Protein AF-A0AAD7UAA9-F1 (afdb_monomer_lite)

Sequence (186 aa):
MVGTAAVSPFLVRLIFHKLPQFAGDEADRVPFALTWLAPPAALVWLTNELVGLCRACSLDTFGTFPAAFAGAETYMFKKLFNASRNTLEQFVVFTATTLAMVSILPLSDLQLVAAYSLTWCMGRLLYVACYAAREDLRGFGLMLSHFWNNMVVLTWVTLNFALPSLQGTPPTSFSTSMAGRWLHRR

Radius of gyration: 22.14 Å; chains: 1; bounding box: 62×45×62 Å

pLDDT: mean 77.9, std 18.3, range [37.41, 96.69]

Organism: NCBI:txid2483200

InterPro domains:
  IPR001129 Membrane-associated, eicosanoid/glutathione metabolism (MAPEG) protein [PF01124] (72-147)
  IPR023352 Membrane associated eicosanoid/glutathione metabolism-like domain superfamily [G3DSA:1.20.120.550] (22-169)
  IPR023352 Membrane associated eicosanoid/glutathione metabolism-like domain superfamily [SSF161084] (63-157)

Structure (mmCIF, N/CA/C/O backbone):
data_AF-A0AAD7UAA9-F1
#
_entry.id   AF-A0AAD7UAA9-F1
#
loop_
_atom_site.group_PDB
_atom_site.id
_atom_site.type_symbol
_atom_site.label_atom_id
_atom_site.label_alt_id
_atom_site.label_comp_id
_atom_site.label_asym_id
_atom_site.label_entity_id
_atom_site.label_seq_id
_atom_site.pdbx_PDB_ins_code
_atom_site.Cartn_x
_atom_site.Cartn_y
_atom_site.Cartn_z
_atom_site.occupancy
_atom_site.B_iso_or_equiv
_atom_site.auth_seq_id
_atom_site.auth_comp_id
_atom_site.auth_asym_id
_atom_site.auth_atom_id
_atom_site.pdbx_PDB_model_num
ATOM 1 N N . MET A 1 1 ? 28.186 10.353 -5.008 1.00 42.28 1 MET A N 1
ATOM 2 C CA . MET A 1 1 ? 26.917 9.688 -4.636 1.00 42.28 1 MET A CA 1
ATOM 3 C C . MET A 1 1 ? 27.167 8.679 -3.516 1.00 42.28 1 MET A C 1
ATOM 5 O O . MET A 1 1 ? 27.124 7.479 -3.735 1.00 42.28 1 MET A O 1
ATOM 9 N N . VAL A 1 2 ? 27.480 9.165 -2.313 1.00 37.41 2 VAL A N 1
ATOM 10 C CA . VAL A 1 2 ? 27.703 8.341 -1.114 1.00 37.41 2 VAL A CA 1
ATOM 11 C C . VAL A 1 2 ? 26.673 8.823 -0.100 1.00 37.41 2 VAL A C 1
ATOM 13 O O . VAL A 1 2 ? 26.858 9.875 0.496 1.00 37.41 2 VAL A O 1
ATOM 16 N N . GLY A 1 3 ? 25.527 8.149 -0.002 1.00 41.62 3 GLY A N 1
ATOM 17 C CA . GLY A 1 3 ? 24.462 8.591 0.909 1.00 41.62 3 GLY A CA 1
ATOM 18 C C . GLY A 1 3 ? 23.252 7.664 1.023 1.00 41.62 3 GLY A C 1
ATOM 19 O O . GLY A 1 3 ? 22.630 7.621 2.075 1.00 41.62 3 GLY A O 1
ATOM 20 N N . THR A 1 4 ? 22.943 6.862 0.003 1.00 48.56 4 THR A N 1
ATOM 21 C CA . THR A 1 4 ? 21.737 6.007 -0.003 1.00 48.56 4 THR A CA 1
ATOM 22 C C . THR A 1 4 ? 21.981 4.563 0.453 1.00 48.56 4 THR A C 1
ATOM 24 O O . THR A 1 4 ? 21.055 3.901 0.910 1.00 48.56 4 THR A O 1
ATOM 27 N N . ALA A 1 5 ? 23.225 4.071 0.428 1.00 44.19 5 ALA A N 1
ATOM 28 C CA . ALA A 1 5 ? 23.530 2.677 0.779 1.00 44.19 5 ALA A CA 1
ATOM 29 C C . ALA A 1 5 ? 23.508 2.376 2.296 1.00 44.19 5 ALA A C 1
ATOM 31 O O . ALA A 1 5 ? 23.296 1.233 2.694 1.00 44.19 5 ALA A O 1
ATOM 32 N N . ALA A 1 6 ? 23.689 3.384 3.158 1.00 45.59 6 ALA A N 1
ATOM 33 C CA . ALA A 1 6 ? 23.790 3.183 4.610 1.00 45.59 6 ALA A CA 1
ATOM 34 C C . ALA A 1 6 ? 22.429 3.088 5.330 1.00 45.59 6 ALA A C 1
ATOM 36 O O . ALA A 1 6 ? 22.365 2.691 6.491 1.00 45.59 6 ALA A O 1
ATOM 37 N N . VAL A 1 7 ? 21.333 3.426 4.647 1.00 51.00 7 VAL A N 1
ATOM 38 C CA . VAL A 1 7 ? 19.993 3.505 5.251 1.00 51.00 7 VAL A CA 1
ATOM 39 C C . VAL A 1 7 ? 19.274 2.138 5.255 1.00 51.00 7 VAL A C 1
ATOM 41 O O . VAL A 1 7 ? 18.377 1.904 6.063 1.00 51.00 7 VAL A O 1
ATOM 44 N N . SER A 1 8 ? 19.716 1.190 4.420 1.00 55.78 8 SER A N 1
ATOM 45 C CA . SER A 1 8 ? 18.983 -0.048 4.100 1.00 55.78 8 SER A CA 1
ATOM 46 C C . SER A 1 8 ? 18.929 -1.109 5.225 1.00 55.78 8 SER A C 1
ATOM 48 O O . SER A 1 8 ? 17.831 -1.548 5.567 1.00 55.78 8 SER A O 1
ATOM 50 N N . PRO A 1 9 ? 20.028 -1.498 5.906 1.00 54.84 9 PRO A N 1
ATOM 51 C CA . PRO A 1 9 ? 19.958 -2.556 6.925 1.00 54.84 9 PRO A CA 1
ATOM 52 C C . PRO A 1 9 ? 19.473 -2.045 8.286 1.00 54.84 9 PRO A C 1
ATOM 54 O O . PRO A 1 9 ? 18.861 -2.788 9.055 1.00 54.84 9 PRO A O 1
ATOM 57 N N . PHE A 1 10 ? 19.762 -0.777 8.596 1.00 52.22 10 PHE A N 1
ATOM 58 C CA . PHE A 1 10 ? 19.443 -0.179 9.888 1.00 52.22 10 PHE A CA 1
ATOM 59 C C . PHE A 1 10 ? 17.947 0.110 10.011 1.00 52.22 10 PHE A C 1
ATOM 61 O O . PHE A 1 10 ? 17.364 -0.264 11.021 1.00 52.22 10 PHE A O 1
ATOM 68 N N . LEU A 1 11 ? 17.297 0.659 8.974 1.00 53.25 11 LEU A N 1
ATOM 69 C CA . LEU A 1 11 ? 15.837 0.825 8.966 1.00 53.25 11 LEU A CA 1
ATOM 70 C C . LEU A 1 11 ? 15.115 -0.517 9.039 1.00 53.25 11 LEU A C 1
ATOM 72 O O . LEU A 1 11 ? 14.177 -0.648 9.813 1.00 53.25 11 LEU A O 1
ATOM 76 N N . VAL A 1 12 ? 15.576 -1.533 8.305 1.00 55.28 12 VAL A N 1
ATOM 77 C CA . VAL A 1 12 ? 14.981 -2.878 8.355 1.00 55.28 12 VAL A CA 1
ATOM 78 C C . VAL A 1 12 ? 15.107 -3.473 9.763 1.00 55.28 12 VAL A C 1
ATOM 80 O O . VAL A 1 12 ? 14.110 -3.913 10.330 1.00 55.28 12 VAL A O 1
ATOM 83 N N . ARG A 1 13 ? 16.289 -3.416 10.392 1.00 55.31 13 ARG A N 1
ATOM 84 C CA . ARG A 1 13 ? 16.457 -3.855 11.791 1.00 55.31 13 ARG A CA 1
ATOM 85 C C . ARG A 1 13 ? 15.614 -3.043 12.775 1.00 55.31 13 ARG A C 1
ATOM 87 O O . ARG A 1 13 ? 15.069 -3.625 13.705 1.00 55.31 13 ARG A O 1
ATOM 94 N N . LEU A 1 14 ? 15.503 -1.731 12.594 1.00 55.19 14 LEU A N 1
ATOM 95 C CA . LEU A 1 14 ? 14.767 -0.852 13.505 1.00 55.19 14 LEU A CA 1
ATOM 96 C C . LEU A 1 14 ? 13.251 -1.048 13.386 1.00 55.19 14 LEU A C 1
ATOM 98 O O . LEU A 1 14 ? 12.560 -1.015 14.400 1.00 55.19 14 LEU A O 1
ATOM 102 N N . ILE A 1 15 ? 12.766 -1.334 12.174 1.00 57.22 15 ILE A N 1
ATOM 103 C CA . ILE A 1 15 ? 11.380 -1.722 11.913 1.00 57.22 15 ILE A CA 1
ATOM 104 C C . ILE A 1 15 ? 11.109 -3.061 12.598 1.00 57.22 15 ILE A C 1
ATOM 106 O O . ILE A 1 15 ? 10.271 -3.101 13.483 1.00 57.22 15 ILE A O 1
ATOM 110 N N . PHE A 1 16 ? 11.849 -4.135 12.300 1.00 56.25 16 PHE A N 1
ATOM 111 C CA . PHE A 1 16 ? 11.490 -5.478 12.786 1.00 56.25 16 PHE A CA 1
ATOM 112 C C . PHE A 1 16 ? 11.785 -5.750 14.269 1.00 56.25 16 PHE A C 1
ATOM 114 O O . PHE A 1 16 ? 11.094 -6.566 14.874 1.00 56.25 16 PHE A O 1
ATOM 121 N N . HIS A 1 17 ? 12.773 -5.093 14.888 1.00 55.03 17 HIS A N 1
ATOM 122 C CA . HIS A 1 17 ? 13.175 -5.430 16.261 1.00 55.03 17 HIS A CA 1
ATOM 123 C C . HIS A 1 17 ? 12.293 -4.783 17.348 1.00 55.03 17 HIS A C 1
ATOM 125 O O . HIS A 1 17 ? 12.389 -5.173 18.512 1.00 55.03 17 HIS A O 1
ATOM 131 N N . LYS A 1 18 ? 11.436 -3.815 16.984 1.00 57.69 18 LYS A N 1
ATOM 132 C CA . LYS A 1 18 ? 10.570 -3.066 17.914 1.00 57.69 18 LYS A CA 1
ATOM 133 C C . LYS A 1 18 ? 9.097 -2.974 17.497 1.00 57.69 18 LYS A C 1
ATOM 135 O O . LYS A 1 18 ? 8.387 -2.150 18.068 1.00 57.69 18 LYS A O 1
ATOM 140 N N . LEU A 1 19 ? 8.615 -3.784 16.546 1.00 58.03 19 LEU A N 1
ATOM 141 C CA . LEU A 1 19 ? 7.178 -3.785 16.235 1.00 58.03 19 LEU A CA 1
ATOM 142 C C . LEU A 1 19 ? 6.411 -4.185 17.507 1.00 58.03 19 LEU A C 1
ATOM 144 O O . LEU A 1 19 ? 6.647 -5.289 18.011 1.00 58.03 19 LEU A O 1
ATOM 148 N N . PRO A 1 20 ? 5.520 -3.331 18.047 1.00 56.81 20 PRO A N 1
ATOM 149 C CA . PRO A 1 20 ? 4.608 -3.740 19.098 1.00 56.81 20 PRO A CA 1
ATOM 150 C C . PRO A 1 20 ? 3.815 -4.925 18.556 1.00 56.81 20 PRO A C 1
ATOM 152 O O . PRO A 1 20 ? 3.093 -4.804 17.565 1.00 56.81 20 PRO A O 1
ATOM 155 N N . GLN A 1 21 ? 4.005 -6.095 19.159 1.00 66.00 21 GLN A N 1
ATOM 156 C CA . GLN A 1 21 ? 3.325 -7.307 18.706 1.00 66.00 21 GLN A CA 1
ATOM 157 C C . GLN A 1 21 ? 1.826 -7.271 19.044 1.00 66.00 21 GLN A C 1
ATOM 159 O O . GLN A 1 21 ? 1.043 -8.008 18.445 1.00 66.00 21 GLN A O 1
ATOM 164 N N . PHE A 1 22 ? 1.430 -6.392 19.973 1.00 70.19 22 PHE A N 1
ATOM 165 C CA . PHE A 1 22 ? 0.077 -6.271 20.498 1.00 70.19 22 PHE A CA 1
ATOM 166 C C . PHE A 1 22 ? -0.207 -4.821 20.908 1.00 70.19 22 PHE A C 1
ATOM 168 O O . PHE A 1 22 ? 0.673 -4.151 21.448 1.00 70.19 22 PHE A O 1
ATOM 175 N N . ALA A 1 23 ? -1.429 -4.354 20.654 1.00 76.81 23 ALA A N 1
ATOM 176 C CA . ALA A 1 23 ? -1.977 -3.160 21.290 1.00 76.81 23 ALA A CA 1
ATOM 177 C C . ALA A 1 23 ? -2.551 -3.582 22.651 1.00 76.81 23 ALA A C 1
ATOM 179 O O . ALA A 1 23 ? -3.384 -4.490 22.699 1.00 76.81 23 ALA A O 1
ATOM 180 N N . GLY A 1 24 ? -2.061 -2.992 23.743 1.00 80.06 24 GLY A N 1
ATOM 181 C CA . GLY A 1 24 ? -2.507 -3.322 25.099 1.00 80.06 24 GLY A CA 1
ATOM 182 C C . GLY A 1 24 ? -3.763 -2.557 25.508 1.00 80.06 24 GLY A C 1
ATOM 183 O O . GLY A 1 24 ? -4.534 -3.049 26.327 1.00 80.06 24 GLY A O 1
ATOM 184 N N . ASP A 1 25 ? -3.973 -1.382 24.914 1.00 88.69 25 ASP A N 1
ATOM 185 C CA . ASP A 1 25 ? -5.106 -0.497 25.178 1.00 88.69 25 ASP A CA 1
ATOM 186 C C . ASP A 1 25 ? -5.587 0.217 23.896 1.00 88.69 25 ASP A C 1
ATOM 188 O O . ASP A 1 25 ? -4.923 0.222 22.856 1.00 88.69 25 ASP A O 1
ATOM 192 N N . GLU A 1 26 ? -6.744 0.869 23.970 1.00 88.69 26 GLU A N 1
ATOM 193 C CA . GLU A 1 26 ? -7.332 1.705 22.918 1.00 88.69 26 GLU A CA 1
ATOM 194 C C . GLU A 1 26 ? -6.381 2.822 22.453 1.00 88.69 26 GLU A C 1
ATOM 196 O O . GLU A 1 26 ? -6.321 3.143 21.263 1.00 88.69 26 GLU A O 1
ATOM 201 N N . ALA A 1 27 ? -5.582 3.377 23.371 1.00 89.50 27 ALA A N 1
ATOM 202 C CA . ALA A 1 27 ? -4.579 4.398 23.064 1.00 89.50 27 ALA A CA 1
ATOM 203 C C . ALA A 1 27 ? -3.468 3.896 22.117 1.00 89.50 27 ALA A C 1
ATOM 205 O O . ALA A 1 27 ? -2.873 4.694 21.387 1.00 89.50 27 ALA A O 1
ATOM 206 N N . ASP A 1 28 ? -3.223 2.583 22.068 1.00 89.31 28 ASP A N 1
ATOM 207 C CA . ASP A 1 28 ? -2.159 1.983 21.258 1.00 89.31 28 ASP A CA 1
ATOM 208 C C . ASP A 1 28 ? -2.560 1.781 19.789 1.00 89.31 28 ASP A C 1
ATOM 210 O O . ASP A 1 28 ? -1.700 1.497 18.951 1.00 89.31 28 ASP A O 1
ATOM 214 N N . ARG A 1 29 ? -3.838 1.968 19.429 1.00 91.12 29 ARG A N 1
ATOM 215 C CA . ARG A 1 29 ? -4.342 1.731 18.062 1.00 91.12 29 ARG A CA 1
ATOM 216 C C . ARG A 1 29 ? -3.626 2.569 17.007 1.00 91.12 29 ARG A C 1
ATOM 218 O O . ARG A 1 29 ? -3.268 2.055 15.949 1.00 91.12 29 ARG A O 1
ATOM 225 N N . VAL A 1 30 ? -3.403 3.856 17.281 1.00 90.38 30 VAL A N 1
ATOM 226 C CA . VAL A 1 30 ? -2.736 4.765 16.333 1.00 90.38 30 VAL A CA 1
ATOM 227 C C . VAL A 1 30 ? -1.244 4.430 16.191 1.00 90.38 30 VAL A C 1
ATOM 229 O O . VAL A 1 30 ? -0.807 4.228 15.055 1.00 90.38 30 VAL A O 1
ATOM 232 N N . PRO A 1 31 ? -0.455 4.298 17.279 1.00 90.81 31 PRO A N 1
ATOM 233 C CA . PRO A 1 31 ? 0.922 3.804 17.192 1.00 90.81 31 PRO A CA 1
ATOM 234 C C . PRO A 1 31 ? 1.044 2.462 16.462 1.00 90.81 31 PRO A C 1
ATOM 236 O O . PRO A 1 31 ? 1.943 2.284 15.636 1.00 90.81 31 PRO A O 1
ATOM 239 N N . PHE A 1 32 ? 0.119 1.536 16.717 1.00 90.38 32 PHE A N 1
ATOM 240 C CA . PHE A 1 32 ? 0.069 0.240 16.051 1.00 90.38 32 PHE A CA 1
ATOM 241 C C . PHE A 1 32 ? -0.178 0.386 14.542 1.00 90.38 32 PHE A C 1
ATOM 243 O O . PHE A 1 32 ? 0.560 -0.187 13.738 1.00 90.38 32 PHE A O 1
ATOM 250 N N . ALA A 1 33 ? -1.145 1.215 14.137 1.00 93.31 33 ALA A N 1
ATOM 251 C CA . ALA A 1 33 ? -1.412 1.505 12.728 1.00 93.31 33 ALA A CA 1
ATOM 252 C C . ALA A 1 33 ? -0.190 2.105 12.023 1.00 93.31 33 ALA A C 1
ATOM 254 O O . ALA A 1 33 ? 0.209 1.626 10.965 1.00 93.31 33 ALA A O 1
ATOM 255 N N . LEU A 1 34 ? 0.439 3.121 12.622 1.00 92.06 34 LEU A N 1
ATOM 256 C CA . LEU A 1 34 ? 1.630 3.774 12.068 1.00 92.06 34 LEU A CA 1
ATOM 257 C C . LEU A 1 34 ? 2.791 2.793 11.910 1.00 92.06 34 LEU A C 1
ATOM 259 O O . LEU A 1 34 ? 3.495 2.815 10.902 1.00 92.06 34 LEU A O 1
ATOM 263 N N . THR A 1 35 ? 2.947 1.893 12.878 1.00 91.62 35 THR A N 1
ATOM 264 C CA . THR A 1 35 ? 3.966 0.849 12.839 1.00 91.62 35 THR A CA 1
ATOM 265 C C . THR A 1 35 ? 3.765 -0.081 11.640 1.00 91.62 35 THR A C 1
ATOM 267 O O . THR A 1 35 ? 4.711 -0.362 10.904 1.00 91.62 35 THR A O 1
ATOM 270 N N . TRP A 1 36 ? 2.526 -0.498 11.378 1.00 93.06 36 TRP A N 1
ATOM 271 C CA . TRP A 1 36 ? 2.203 -1.377 10.252 1.00 93.06 36 TRP A CA 1
ATOM 272 C C . TRP A 1 36 ? 1.997 -0.651 8.917 1.00 93.06 36 TRP A C 1
ATOM 274 O O . TRP A 1 36 ? 1.938 -1.307 7.878 1.00 93.06 36 TRP A O 1
ATOM 284 N N . LEU A 1 37 ? 1.983 0.683 8.902 1.00 95.31 37 LEU A N 1
ATOM 285 C CA . LEU A 1 37 ? 2.103 1.493 7.684 1.00 95.31 37 LEU A CA 1
ATOM 286 C C . LEU A 1 37 ? 3.556 1.647 7.215 1.00 95.31 37 LEU A C 1
ATOM 288 O O . LEU A 1 37 ? 3.784 1.961 6.044 1.00 95.31 37 LEU A O 1
ATOM 292 N N . ALA A 1 38 ? 4.539 1.389 8.084 1.00 93.12 38 ALA A N 1
ATOM 293 C CA . ALA A 1 38 ? 5.950 1.537 7.743 1.00 93.12 38 ALA A CA 1
ATOM 294 C C . ALA A 1 38 ? 6.414 0.603 6.603 1.00 93.12 38 ALA A C 1
ATOM 296 O O . ALA A 1 38 ? 7.072 1.108 5.690 1.00 93.12 38 ALA A O 1
ATOM 297 N N . PRO A 1 39 ? 6.072 -0.706 6.561 1.00 93.62 39 PRO A N 1
ATOM 298 C CA . PRO A 1 39 ? 6.491 -1.560 5.447 1.00 93.62 39 PRO A CA 1
ATOM 299 C C . PRO A 1 39 ? 5.904 -1.128 4.085 1.00 93.62 39 PRO A C 1
ATOM 301 O O . PRO A 1 39 ? 6.681 -0.993 3.136 1.00 93.62 39 PRO A O 1
ATOM 304 N N . PRO A 1 40 ? 4.596 -0.819 3.958 1.00 95.81 40 PRO A N 1
ATOM 305 C CA . PRO A 1 40 ? 4.032 -0.250 2.733 1.00 95.81 40 PRO A CA 1
ATOM 306 C C . PRO A 1 40 ? 4.692 1.066 2.308 1.00 95.81 40 PRO A C 1
ATOM 308 O O . PRO A 1 40 ? 4.996 1.244 1.129 1.00 95.81 40 PRO A O 1
ATOM 311 N N . ALA A 1 41 ? 4.975 1.966 3.256 1.00 96.19 41 ALA A N 1
ATOM 312 C CA . ALA A 1 41 ? 5.668 3.223 2.974 1.00 96.19 41 ALA A CA 1
ATOM 313 C C . ALA A 1 41 ? 7.100 2.987 2.464 1.00 96.19 41 ALA A C 1
ATOM 315 O O . ALA A 1 41 ? 7.520 3.602 1.482 1.00 96.19 41 ALA A O 1
ATOM 316 N N . ALA A 1 42 ? 7.834 2.056 3.080 1.00 93.69 42 ALA A N 1
ATOM 317 C CA . ALA A 1 42 ? 9.163 1.655 2.631 1.00 93.69 42 ALA A CA 1
ATOM 318 C C . ALA A 1 42 ? 9.126 1.053 1.218 1.00 93.69 42 ALA A C 1
ATOM 320 O O . ALA A 1 42 ? 10.012 1.326 0.411 1.00 93.69 42 ALA A O 1
ATOM 321 N N . LEU A 1 43 ? 8.081 0.289 0.887 1.00 95.19 43 LEU A N 1
ATOM 322 C CA . LEU A 1 43 ? 7.891 -0.248 -0.457 1.00 95.19 43 LEU A CA 1
ATOM 323 C C . LEU A 1 43 ? 7.607 0.854 -1.487 1.00 95.19 43 LEU A C 1
ATOM 325 O O . LEU A 1 43 ? 8.199 0.842 -2.563 1.00 95.19 43 LEU A O 1
ATOM 329 N N . VAL A 1 44 ? 6.749 1.828 -1.168 1.00 95.88 44 VAL A N 1
ATOM 330 C CA . VAL A 1 44 ? 6.513 2.999 -2.035 1.00 95.88 44 VAL A CA 1
ATOM 331 C C . VAL A 1 44 ? 7.823 3.740 -2.285 1.00 95.88 44 VAL A C 1
ATOM 333 O O . VAL A 1 44 ? 8.155 4.034 -3.435 1.00 95.88 44 VAL A O 1
ATOM 336 N N . TRP A 1 45 ? 8.601 3.986 -1.229 1.00 94.88 45 TRP A N 1
ATOM 337 C CA . TRP A 1 45 ? 9.914 4.610 -1.355 1.00 94.88 45 TRP A CA 1
ATOM 338 C C . TRP A 1 45 ? 10.843 3.796 -2.263 1.00 94.88 45 TRP A C 1
ATOM 340 O O . TRP A 1 45 ? 11.375 4.351 -3.222 1.00 94.88 45 TRP A O 1
ATOM 350 N N . LEU A 1 46 ? 10.945 2.479 -2.057 1.00 92.06 46 LEU A N 1
ATOM 351 C CA . LEU A 1 46 ? 11.727 1.586 -2.916 1.00 92.06 46 LEU A CA 1
ATOM 352 C C . LEU A 1 46 ? 11.310 1.691 -4.390 1.00 92.06 46 LEU A C 1
ATOM 354 O O . LEU A 1 46 ? 12.168 1.779 -5.264 1.00 92.06 46 LEU A O 1
ATOM 358 N N . THR A 1 47 ? 10.008 1.723 -4.694 1.00 93.06 47 THR A N 1
ATOM 359 C CA . THR A 1 47 ? 9.552 1.866 -6.088 1.00 93.06 47 THR A CA 1
ATOM 360 C C . THR A 1 47 ? 9.950 3.204 -6.711 1.00 93.06 47 THR A C 1
ATOM 362 O O . THR A 1 47 ? 10.262 3.244 -7.899 1.00 93.06 47 THR A O 1
ATOM 365 N N . ASN A 1 48 ? 10.009 4.283 -5.925 1.00 92.81 48 ASN A N 1
ATOM 366 C CA . ASN A 1 48 ? 10.502 5.580 -6.391 1.00 92.81 48 ASN A CA 1
ATOM 367 C C . ASN A 1 48 ? 12.022 5.574 -6.612 1.00 92.81 48 ASN A C 1
ATOM 369 O O . ASN A 1 48 ? 12.485 6.131 -7.606 1.00 92.81 48 ASN A O 1
ATOM 373 N N . GLU A 1 49 ? 12.790 4.902 -5.751 1.00 90.62 49 GLU A N 1
ATOM 374 C CA . GLU A 1 49 ? 14.236 4.718 -5.945 1.00 90.62 49 GLU A CA 1
ATOM 375 C C . GLU A 1 49 ? 14.537 3.923 -7.222 1.00 90.62 49 GLU A C 1
ATOM 377 O O . GLU A 1 49 ? 15.434 4.291 -7.976 1.00 90.62 49 GLU A O 1
ATOM 382 N N . LEU A 1 50 ? 13.748 2.887 -7.535 1.00 88.44 50 LEU A N 1
ATOM 383 C CA . LEU A 1 50 ? 13.884 2.141 -8.794 1.00 88.44 50 LEU A CA 1
ATOM 384 C C . LEU A 1 50 ? 13.658 3.034 -10.022 1.00 8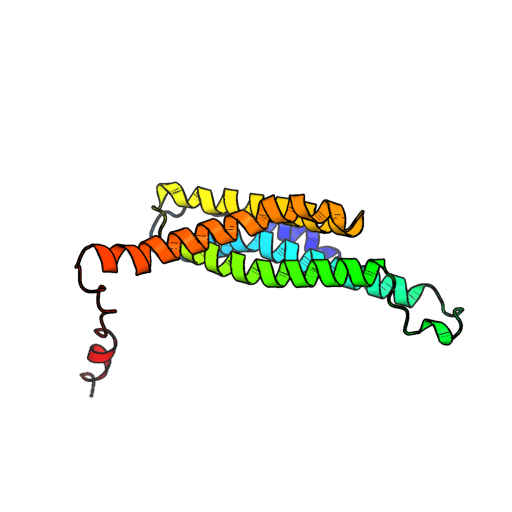8.44 50 LEU A C 1
ATOM 386 O O . LEU A 1 50 ? 14.394 2.933 -11.002 1.00 88.44 50 LEU A O 1
ATOM 390 N N . VAL A 1 51 ? 12.681 3.942 -9.967 1.00 88.25 51 VAL A N 1
ATOM 391 C CA . VAL A 1 51 ? 12.459 4.941 -11.025 1.00 88.25 51 VAL A CA 1
ATOM 392 C C . VAL A 1 51 ? 13.641 5.905 -11.126 1.00 88.25 51 VAL A C 1
ATOM 394 O O . VAL A 1 51 ? 14.094 6.195 -12.234 1.00 88.25 51 VAL A O 1
ATOM 397 N N . GLY A 1 52 ? 14.161 6.377 -9.990 1.00 84.19 52 GLY A N 1
ATOM 398 C CA . GLY A 1 52 ? 15.346 7.234 -9.927 1.00 84.19 52 GLY A CA 1
ATOM 399 C C . GLY A 1 52 ? 16.577 6.568 -10.540 1.00 84.19 52 GLY A C 1
ATOM 400 O O . GLY A 1 52 ? 17.260 7.180 -11.361 1.00 84.19 52 GLY A O 1
ATOM 401 N N . LEU A 1 53 ? 16.807 5.292 -10.223 1.00 84.56 53 LEU A N 1
ATOM 402 C CA . LEU A 1 53 ? 17.887 4.489 -10.788 1.00 84.56 53 LEU A CA 1
ATOM 403 C C . LEU A 1 53 ? 17.716 4.303 -12.298 1.00 84.56 53 LEU A C 1
ATOM 405 O O . LEU A 1 53 ? 18.652 4.554 -13.050 1.00 84.56 53 LEU A O 1
ATOM 409 N N . CYS A 1 54 ? 16.519 3.940 -12.768 1.00 83.12 54 CYS A N 1
ATOM 410 C CA . CYS A 1 54 ? 16.258 3.815 -14.203 1.00 83.12 54 CYS A CA 1
ATOM 411 C C . CYS A 1 54 ? 16.450 5.137 -14.946 1.00 83.12 54 CYS A C 1
ATOM 413 O O . CYS A 1 54 ? 16.980 5.136 -16.057 1.00 83.12 54 CYS A O 1
ATOM 415 N N . ARG A 1 55 ? 16.075 6.262 -14.328 1.00 79.56 55 ARG A N 1
ATOM 416 C CA . ARG A 1 55 ? 16.336 7.594 -14.873 1.00 79.56 55 ARG A CA 1
ATOM 417 C C . ARG A 1 55 ? 17.836 7.872 -14.960 1.00 79.56 55 ARG A C 1
ATOM 419 O O . ARG A 1 55 ? 18.296 8.283 -16.019 1.00 79.56 55 ARG A O 1
ATOM 426 N N . ALA A 1 56 ? 18.599 7.616 -13.900 1.00 76.19 56 ALA A N 1
ATOM 427 C CA . ALA A 1 56 ? 20.050 7.808 -13.895 1.00 76.19 56 ALA A CA 1
ATOM 428 C C . ALA A 1 56 ? 20.743 6.942 -14.959 1.00 76.19 56 ALA A C 1
ATOM 430 O O . ALA A 1 56 ? 21.487 7.463 -15.784 1.00 76.19 56 ALA A O 1
ATOM 431 N N . CYS A 1 57 ? 20.404 5.652 -15.041 1.00 72.19 57 CYS A N 1
ATOM 432 C CA . CYS A 1 57 ? 20.931 4.762 -16.075 1.00 72.19 57 CYS A CA 1
ATOM 433 C C . CYS A 1 57 ? 20.545 5.221 -17.490 1.00 72.19 57 CYS A C 1
ATOM 435 O O . CYS A 1 57 ? 21.344 5.096 -18.413 1.00 72.19 57 CYS A O 1
ATOM 437 N N . SER A 1 58 ? 19.350 5.792 -17.675 1.00 65.56 58 SER A N 1
ATOM 438 C CA . SER A 1 58 ? 18.948 6.346 -18.974 1.00 65.56 58 SER A CA 1
ATOM 439 C C . SER A 1 58 ? 19.684 7.636 -19.355 1.00 65.56 58 SER A C 1
ATOM 441 O O . SER A 1 58 ? 19.803 7.923 -20.541 1.00 65.56 58 SER A O 1
ATOM 443 N N . LEU A 1 59 ? 20.198 8.389 -18.375 1.00 58.34 59 LEU A N 1
ATOM 444 C CA . LEU A 1 59 ? 20.960 9.624 -18.587 1.00 58.34 59 LEU A CA 1
ATOM 445 C C . LEU A 1 59 ? 22.456 9.352 -18.815 1.00 58.34 59 LEU A C 1
ATOM 447 O O . LEU A 1 59 ? 23.070 10.021 -19.641 1.00 58.34 59 LEU A O 1
ATOM 451 N N . ASP A 1 60 ? 23.025 8.348 -18.143 1.00 46.38 60 ASP A N 1
ATOM 452 C CA . ASP A 1 60 ? 24.471 8.075 -18.168 1.00 46.38 60 ASP A CA 1
ATOM 453 C C . ASP A 1 60 ? 24.936 7.182 -19.327 1.00 46.38 60 ASP A C 1
ATOM 455 O O . ASP A 1 60 ? 26.138 7.002 -19.515 1.00 46.38 60 ASP A O 1
ATOM 459 N N . THR A 1 61 ? 24.032 6.626 -20.144 1.00 47.28 61 THR A N 1
ATOM 460 C CA . THR A 1 61 ? 24.485 5.693 -21.188 1.00 47.28 61 THR A CA 1
ATOM 461 C C . THR A 1 61 ? 25.162 6.396 -22.381 1.00 47.28 61 THR A C 1
ATOM 463 O O . THR A 1 61 ? 25.969 5.751 -23.038 1.00 47.28 61 THR A O 1
ATOM 466 N N . PHE A 1 62 ? 24.938 7.683 -22.699 1.00 45.69 62 PHE A N 1
ATOM 467 C CA . PHE A 1 62 ? 25.536 8.240 -23.926 1.00 45.69 62 PHE A CA 1
ATOM 468 C C . PHE A 1 62 ? 25.835 9.749 -23.903 1.00 45.69 62 PHE A C 1
ATOM 470 O O . PHE A 1 62 ? 25.060 10.565 -24.396 1.00 45.69 62 PHE A O 1
ATOM 477 N N . GLY A 1 63 ? 27.088 10.087 -23.595 1.00 45.50 63 GLY A N 1
ATOM 478 C CA . GLY A 1 63 ? 27.782 11.221 -24.230 1.00 45.50 63 GLY A CA 1
ATOM 479 C C . GLY A 1 63 ? 28.016 11.034 -25.747 1.00 45.50 63 GLY A C 1
ATOM 480 O O . GLY A 1 63 ? 28.885 11.681 -26.320 1.00 45.50 63 GLY A O 1
ATOM 481 N N . THR A 1 64 ? 27.279 10.124 -26.394 1.00 46.47 64 THR A N 1
ATOM 482 C CA . THR A 1 64 ? 27.469 9.643 -27.772 1.00 46.47 64 THR A CA 1
ATOM 483 C C . THR A 1 64 ? 26.152 9.390 -28.527 1.00 46.47 64 THR A C 1
ATOM 485 O O . THR A 1 64 ? 26.192 8.911 -29.659 1.00 46.47 64 THR A O 1
ATOM 488 N N . PHE A 1 65 ? 24.978 9.711 -27.965 1.00 47.28 65 PHE A N 1
ATOM 489 C CA . PHE A 1 65 ? 23.701 9.553 -28.665 1.00 47.28 65 PHE A CA 1
ATOM 490 C C . PHE A 1 65 ? 23.359 10.867 -29.366 1.00 47.28 65 PHE A C 1
ATOM 492 O O . PHE A 1 65 ? 23.425 11.926 -28.737 1.00 47.28 65 PHE A O 1
ATOM 499 N N . PRO A 1 66 ? 22.973 10.832 -30.655 1.00 43.97 66 PRO A N 1
ATOM 500 C CA . PRO A 1 66 ? 22.529 12.023 -31.360 1.00 43.97 66 PRO A CA 1
ATOM 501 C C . PRO A 1 66 ? 21.365 12.665 -30.601 1.00 43.97 66 PRO A C 1
ATOM 503 O O . PRO A 1 66 ? 20.445 11.968 -30.166 1.00 43.97 66 PRO A O 1
ATOM 506 N N . ALA A 1 67 ? 21.368 13.995 -30.510 1.00 49.44 67 ALA A N 1
ATOM 507 C CA . ALA A 1 67 ? 20.345 14.811 -29.846 1.00 49.44 67 ALA A CA 1
ATOM 508 C C . ALA A 1 67 ? 18.888 14.523 -30.291 1.00 49.44 67 ALA A C 1
ATOM 510 O O . ALA A 1 67 ? 17.947 14.969 -29.643 1.00 49.44 67 ALA A O 1
ATOM 511 N N . ALA A 1 68 ? 18.686 13.732 -31.350 1.00 45.50 68 ALA A N 1
ATOM 512 C CA . ALA A 1 68 ? 17.392 13.225 -31.799 1.00 45.50 68 ALA A CA 1
ATOM 513 C C . ALA A 1 68 ? 16.697 12.254 -30.813 1.00 45.50 68 ALA A C 1
ATOM 515 O O . ALA A 1 68 ? 15.487 12.073 -30.915 1.00 45.50 68 ALA A O 1
ATOM 516 N N . PHE A 1 69 ? 17.413 11.659 -29.847 1.00 49.50 69 PHE A N 1
ATOM 517 C CA . PHE A 1 69 ? 16.833 10.746 -28.840 1.00 49.50 69 PHE A CA 1
ATOM 518 C C . PHE A 1 69 ? 16.723 11.342 -27.430 1.00 49.50 69 PHE A C 1
ATOM 520 O O . PHE A 1 69 ? 16.277 10.659 -26.512 1.00 49.50 69 PHE A O 1
ATOM 527 N N . ALA A 1 70 ? 17.037 12.630 -27.256 1.00 46.69 70 ALA A N 1
ATOM 528 C CA . ALA A 1 70 ? 16.967 13.336 -25.972 1.00 46.69 70 ALA A CA 1
ATOM 529 C C . ALA A 1 70 ? 15.545 13.429 -25.360 1.00 46.69 70 ALA A C 1
ATOM 531 O O . ALA A 1 70 ? 15.388 13.926 -24.249 1.00 46.69 70 ALA A O 1
ATOM 532 N N . GLY A 1 71 ? 14.514 12.938 -26.061 1.00 47.34 71 GLY A N 1
ATOM 533 C CA . GLY A 1 71 ? 13.133 12.827 -25.574 1.00 47.34 71 GLY A CA 1
ATOM 534 C C . GLY A 1 71 ? 12.557 11.404 -25.568 1.00 47.34 71 GLY A C 1
ATOM 535 O O . GLY A 1 71 ? 11.386 11.232 -25.236 1.00 47.34 71 GLY A O 1
ATOM 536 N N . ALA A 1 72 ? 13.331 10.379 -25.941 1.00 49.56 72 ALA A N 1
ATOM 537 C CA . ALA A 1 72 ? 12.853 9.000 -25.943 1.00 49.56 72 ALA A CA 1
ATOM 538 C C . ALA A 1 72 ? 13.019 8.398 -24.543 1.00 49.56 72 ALA A C 1
ATOM 540 O O . ALA A 1 72 ? 14.006 7.722 -24.254 1.00 49.56 72 ALA A O 1
ATOM 541 N N . GLU A 1 73 ? 12.056 8.664 -23.655 1.00 60.50 73 GLU A N 1
ATOM 542 C CA . GLU A 1 73 ? 11.923 7.924 -22.399 1.00 60.50 73 GLU A CA 1
ATOM 543 C C . GLU A 1 73 ? 12.071 6.426 -22.681 1.00 60.50 73 GLU A C 1
ATOM 545 O O . GLU A 1 73 ? 11.329 5.857 -23.489 1.00 60.50 73 GLU A O 1
ATOM 550 N N . THR A 1 74 ? 13.041 5.773 -22.035 1.00 72.25 74 THR A N 1
ATOM 551 C CA . THR A 1 74 ? 13.198 4.329 -22.206 1.00 72.25 74 THR A CA 1
ATOM 552 C C . THR A 1 74 ? 11.889 3.648 -21.805 1.00 72.25 74 THR A C 1
ATOM 554 O O . THR A 1 74 ? 11.277 3.980 -20.788 1.00 72.25 74 THR A O 1
ATOM 557 N N . TYR A 1 75 ? 11.434 2.683 -22.604 1.00 81.62 75 TYR A N 1
ATOM 558 C CA . TYR A 1 75 ? 10.173 1.975 -22.356 1.00 81.62 75 TYR A CA 1
ATOM 559 C C . TYR A 1 75 ? 10.081 1.417 -20.917 1.00 81.62 75 TYR A C 1
ATOM 561 O O . TYR A 1 75 ? 9.020 1.452 -20.293 1.00 81.62 75 TYR A O 1
ATOM 569 N N . MET A 1 76 ? 11.218 0.998 -20.348 1.00 83.75 76 MET A N 1
ATOM 570 C CA . MET A 1 76 ? 11.330 0.559 -18.952 1.00 83.75 76 MET A CA 1
ATOM 571 C C .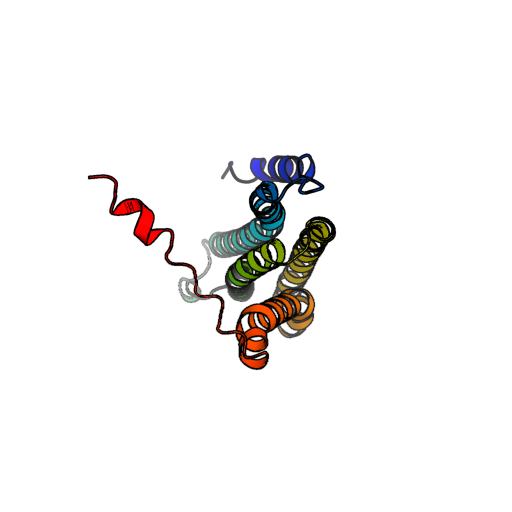 MET A 1 76 ? 11.150 1.681 -17.925 1.00 83.75 76 MET A C 1
ATOM 573 O O . MET A 1 76 ? 10.478 1.459 -16.917 1.00 83.75 76 MET A O 1
ATOM 577 N N . PHE A 1 77 ? 11.688 2.881 -18.173 1.00 86.31 77 PHE A N 1
ATOM 578 C CA . PHE A 1 77 ? 11.438 4.041 -17.315 1.00 86.31 77 PHE A CA 1
ATOM 579 C C . PHE A 1 77 ? 9.940 4.335 -17.240 1.00 86.31 77 PHE A C 1
ATOM 581 O O . PHE A 1 77 ? 9.386 4.405 -16.145 1.00 86.31 77 PHE A O 1
ATOM 588 N N . LYS A 1 78 ? 9.258 4.402 -18.390 1.00 88.19 78 LYS A N 1
ATOM 589 C CA . LYS A 1 78 ? 7.815 4.668 -18.444 1.00 88.19 78 LYS A CA 1
ATOM 590 C C . LYS A 1 78 ? 7.003 3.609 -17.691 1.00 88.19 78 LYS A C 1
ATOM 592 O O . LYS A 1 78 ? 6.074 3.949 -16.957 1.00 88.19 78 LYS A O 1
ATOM 597 N N . LYS A 1 79 ? 7.362 2.327 -17.823 1.00 90.50 79 LYS A N 1
ATOM 598 C CA . LYS A 1 79 ? 6.740 1.231 -17.062 1.00 90.50 79 LYS A CA 1
ATOM 599 C C . LYS A 1 79 ? 6.888 1.415 -15.558 1.00 90.50 79 LYS A C 1
ATOM 601 O O . LYS A 1 79 ? 5.883 1.406 -14.851 1.00 90.50 79 LYS A O 1
ATOM 606 N N . LEU A 1 80 ? 8.114 1.596 -15.073 1.00 91.19 80 LEU A N 1
ATOM 607 C CA . LEU A 1 80 ? 8.384 1.721 -13.641 1.00 91.19 80 LEU A CA 1
ATOM 608 C C . LEU A 1 80 ? 7.812 3.012 -13.058 1.00 91.19 80 LEU A C 1
ATOM 610 O O . LEU A 1 80 ? 7.276 2.978 -11.956 1.00 91.19 80 LEU A O 1
ATOM 614 N N . PHE A 1 81 ? 7.829 4.112 -13.811 1.00 92.12 81 PHE A N 1
ATOM 615 C CA . PHE A 1 81 ? 7.186 5.366 -13.423 1.00 92.12 81 PHE A CA 1
ATOM 616 C C . PHE A 1 81 ? 5.671 5.193 -13.251 1.00 92.12 81 PHE A C 1
ATOM 618 O O . PHE A 1 81 ? 5.094 5.592 -12.241 1.00 92.12 81 PHE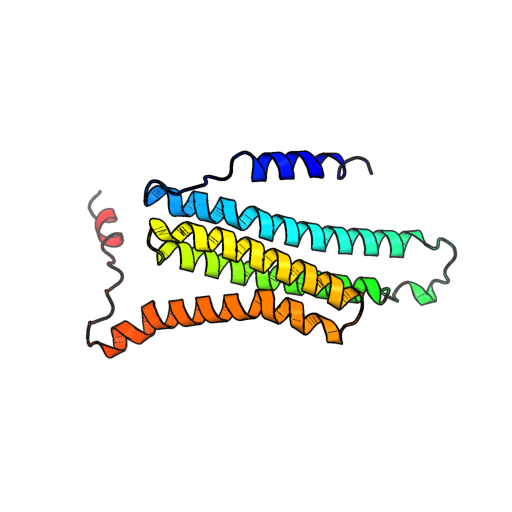 A O 1
ATOM 625 N N . ASN A 1 82 ? 5.014 4.517 -14.197 1.00 94.00 82 ASN A N 1
ATOM 626 C CA . ASN A 1 82 ? 3.596 4.185 -14.066 1.00 94.00 82 ASN A CA 1
ATOM 627 C C . ASN A 1 82 ? 3.339 3.211 -12.902 1.00 94.00 82 ASN A C 1
ATOM 629 O O . ASN A 1 82 ? 2.319 3.316 -12.218 1.00 94.00 82 ASN A O 1
ATOM 633 N N . ALA A 1 83 ? 4.256 2.269 -12.659 1.00 94.88 83 ALA A N 1
ATOM 634 C CA . ALA A 1 83 ? 4.178 1.329 -11.545 1.00 94.88 83 ALA A CA 1
ATOM 635 C C . ALA A 1 83 ? 4.248 2.047 -10.190 1.00 94.88 83 ALA A C 1
ATOM 637 O O . ALA A 1 83 ? 3.433 1.768 -9.306 1.00 94.88 83 ALA A O 1
ATOM 638 N N . SER A 1 84 ? 5.201 2.972 -10.035 1.00 95.81 84 SER A N 1
ATOM 639 C CA . SER A 1 84 ? 5.415 3.722 -8.798 1.00 95.81 84 SER A CA 1
ATOM 640 C C . SER A 1 84 ? 4.263 4.683 -8.537 1.00 95.81 84 SER A C 1
ATOM 642 O O . SER A 1 84 ? 3.726 4.692 -7.431 1.00 95.81 84 SER A O 1
ATOM 644 N N . ARG A 1 85 ? 3.786 5.401 -9.565 1.00 96.44 85 ARG A N 1
ATOM 645 C CA . ARG A 1 85 ? 2.611 6.274 -9.459 1.00 96.44 85 ARG A CA 1
ATOM 646 C C . ARG A 1 85 ? 1.378 5.502 -8.994 1.00 96.44 85 ARG A C 1
ATOM 648 O O . ARG A 1 85 ? 0.738 5.911 -8.030 1.00 96.44 85 ARG A O 1
ATOM 655 N N . ASN A 1 86 ? 1.074 4.366 -9.624 1.00 96.06 86 ASN A N 1
ATOM 656 C CA . ASN A 1 86 ? -0.052 3.535 -9.198 1.00 96.06 86 ASN A CA 1
ATOM 657 C C . ASN A 1 86 ? 0.134 3.022 -7.762 1.00 96.06 86 ASN A C 1
ATOM 659 O O . ASN A 1 86 ? -0.811 3.000 -6.983 1.00 96.06 86 ASN A O 1
ATOM 663 N N . THR A 1 87 ? 1.352 2.627 -7.391 1.00 96.69 87 THR A N 1
ATOM 664 C CA . THR A 1 87 ? 1.657 2.152 -6.035 1.00 96.69 87 THR A CA 1
ATOM 665 C C . THR A 1 87 ? 1.468 3.255 -4.993 1.00 96.69 87 THR A C 1
ATOM 667 O O . THR A 1 87 ? 0.901 2.985 -3.937 1.00 96.69 87 THR A O 1
ATOM 670 N N . LEU A 1 88 ? 1.842 4.499 -5.306 1.00 96.69 88 LEU A N 1
ATOM 671 C CA . LEU A 1 88 ? 1.611 5.668 -4.455 1.00 96.69 88 LEU A CA 1
ATOM 672 C C . LEU A 1 88 ? 0.116 5.969 -4.286 1.00 96.69 88 LEU A C 1
ATOM 674 O O . LEU A 1 88 ? -0.355 6.102 -3.159 1.00 96.69 88 LEU A O 1
ATOM 678 N N . GLU A 1 89 ? -0.643 6.028 -5.384 1.00 95.69 89 GLU A N 1
ATOM 679 C CA . GLU A 1 89 ? -2.100 6.239 -5.350 1.00 95.69 89 GLU A CA 1
ATOM 680 C C . GLU A 1 89 ? -2.784 5.178 -4.472 1.00 95.69 89 GLU A C 1
ATOM 682 O O . GLU A 1 89 ? -3.654 5.470 -3.652 1.00 95.69 89 GLU A O 1
ATOM 687 N N . GLN A 1 90 ? -2.329 3.933 -4.580 1.00 95.25 90 GLN A N 1
ATOM 688 C CA . GLN A 1 90 ? -2.876 2.807 -3.834 1.00 95.25 90 GLN A CA 1
ATOM 689 C C . GLN A 1 90 ? -2.414 2.754 -2.381 1.00 95.25 90 GLN A C 1
ATOM 691 O O . GLN A 1 90 ? -3.133 2.219 -1.539 1.00 95.25 90 GLN A O 1
ATOM 696 N N . PHE A 1 91 ? -1.253 3.324 -2.067 1.00 96.19 91 PHE A N 1
ATOM 697 C CA . PHE A 1 91 ? -0.789 3.492 -0.696 1.00 96.19 91 PHE A CA 1
ATOM 698 C C . PHE A 1 91 ? -1.641 4.510 0.072 1.00 96.19 91 PHE A C 1
ATOM 700 O O . PHE A 1 91 ? -1.938 4.290 1.245 1.00 96.19 91 PHE A O 1
ATOM 707 N N . VAL A 1 92 ? -2.114 5.576 -0.583 1.00 95.75 92 VAL A N 1
ATOM 708 C CA . VAL A 1 92 ? -3.059 6.529 0.031 1.00 95.75 92 VAL A CA 1
ATOM 709 C C . VAL A 1 92 ? -4.359 5.818 0.415 1.00 95.75 92 VAL A C 1
ATOM 711 O O . VAL A 1 92 ? -4.813 5.930 1.554 1.00 95.75 92 VAL A O 1
ATOM 714 N N . VAL A 1 93 ? -4.916 5.014 -0.499 1.00 93.56 93 VAL A N 1
ATOM 715 C CA . VAL A 1 93 ? -6.109 4.195 -0.220 1.00 93.56 93 VAL A CA 1
ATOM 716 C C . VAL A 1 93 ? -5.827 3.181 0.891 1.00 93.56 93 VAL A C 1
ATOM 718 O O . VAL A 1 93 ? -6.614 3.062 1.827 1.00 93.56 93 VAL A O 1
ATOM 721 N N . PHE A 1 94 ? -4.683 2.491 0.833 1.00 95.06 94 PHE A N 1
ATOM 722 C CA . PHE A 1 94 ? -4.268 1.530 1.856 1.00 95.06 94 PHE A CA 1
ATOM 723 C C . PHE A 1 94 ? -4.177 2.177 3.247 1.00 95.06 94 PHE A C 1
ATOM 725 O O . PHE A 1 94 ? -4.648 1.608 4.233 1.00 95.06 94 PHE A O 1
ATOM 732 N N . THR A 1 95 ? -3.632 3.391 3.326 1.00 95.50 95 THR A N 1
ATOM 733 C CA . THR A 1 95 ? -3.515 4.155 4.573 1.00 95.50 95 THR A CA 1
ATOM 734 C C . THR A 1 95 ? -4.889 4.432 5.169 1.00 95.50 95 THR A C 1
ATOM 736 O O . THR A 1 95 ? -5.127 4.105 6.331 1.00 95.50 95 THR A O 1
ATOM 739 N N . ALA A 1 96 ? -5.826 4.938 4.362 1.00 92.50 96 ALA A N 1
ATOM 740 C CA . ALA A 1 96 ? -7.201 5.156 4.801 1.00 92.50 96 ALA A CA 1
ATOM 741 C C . ALA A 1 96 ? -7.874 3.848 5.259 1.00 92.50 96 ALA A C 1
ATOM 743 O O . ALA A 1 96 ? -8.491 3.822 6.322 1.00 92.50 96 ALA A O 1
ATOM 744 N N . THR A 1 97 ? -7.700 2.741 4.521 1.00 92.88 97 THR A N 1
ATOM 745 C CA . THR A 1 97 ? -8.260 1.434 4.919 1.00 92.88 97 THR A CA 1
ATOM 746 C C . THR A 1 97 ? -7.666 0.901 6.210 1.00 92.88 97 THR A C 1
ATOM 748 O O . THR A 1 97 ? -8.388 0.341 7.024 1.00 92.88 97 THR A O 1
ATOM 751 N N . THR A 1 98 ? -6.368 1.098 6.427 1.00 94.56 98 THR A N 1
ATOM 752 C CA . THR A 1 98 ? -5.682 0.639 7.636 1.00 94.56 98 THR A CA 1
ATOM 753 C C . THR A 1 98 ? -6.196 1.395 8.851 1.00 94.56 98 THR A C 1
ATOM 755 O O . THR A 1 98 ? -6.537 0.774 9.853 1.00 94.56 98 THR A O 1
ATOM 758 N N . LEU A 1 99 ? -6.327 2.722 8.738 1.00 92.62 99 LEU A N 1
ATOM 759 C CA . LEU A 1 99 ? -6.913 3.564 9.782 1.00 92.62 99 LEU A CA 1
ATOM 760 C C . LEU A 1 99 ? -8.374 3.184 10.068 1.00 92.62 99 LEU A C 1
ATOM 762 O O . LEU A 1 99 ? -8.777 3.101 11.226 1.00 92.62 99 LEU A O 1
ATOM 766 N N . ALA A 1 100 ? -9.149 2.876 9.028 1.00 90.00 100 ALA A N 1
ATOM 767 C CA . ALA A 1 100 ? -10.503 2.360 9.180 1.00 90.00 100 ALA A CA 1
ATOM 768 C C . ALA A 1 100 ? -10.517 1.012 9.926 1.00 90.00 100 ALA A C 1
ATOM 770 O O . ALA A 1 100 ? -11.230 0.881 10.919 1.00 90.00 100 ALA A O 1
ATOM 771 N N . MET A 1 101 ? -9.689 0.040 9.525 1.00 91.12 101 MET A N 1
ATOM 772 C CA . MET A 1 101 ? -9.592 -1.274 10.177 1.00 91.12 101 MET A CA 1
ATOM 773 C C . MET A 1 101 ? -9.238 -1.163 11.659 1.00 91.12 101 MET A C 1
ATOM 775 O O . MET A 1 101 ? -9.922 -1.757 12.489 1.00 91.12 101 MET A O 1
ATOM 779 N N . VAL A 1 102 ? -8.225 -0.368 12.014 1.00 92.94 102 VAL A N 1
ATOM 780 C CA . VAL A 1 102 ? -7.837 -0.202 13.424 1.00 92.94 102 VAL A CA 1
ATOM 781 C C . VAL A 1 102 ? -8.881 0.542 14.247 1.00 92.94 102 VAL A C 1
ATOM 783 O O . VAL A 1 102 ? -8.777 0.506 15.462 1.00 92.94 102 VAL A O 1
ATOM 786 N N . SER A 1 103 ? -9.865 1.215 13.641 1.00 89.44 103 SER A N 1
ATOM 787 C CA . SER A 1 103 ? -10.966 1.854 14.381 1.00 89.44 103 SER A CA 1
ATOM 788 C C . SER A 1 103 ? -12.156 0.928 14.627 1.00 89.44 103 SER A C 1
ATOM 790 O O . SER A 1 103 ? -12.904 1.151 15.572 1.00 89.44 103 SER A O 1
ATOM 792 N N . ILE A 1 104 ? -12.329 -0.109 13.799 1.00 88.12 104 ILE A N 1
ATOM 793 C CA . ILE A 1 104 ? -13.479 -1.024 13.877 1.00 88.12 104 ILE A CA 1
ATOM 794 C C . ILE A 1 104 ? -13.139 -2.374 14.507 1.00 88.12 104 ILE A C 1
ATOM 796 O O . ILE A 1 104 ? -14.004 -2.992 15.120 1.00 88.12 104 ILE A O 1
ATOM 800 N N . LEU A 1 105 ? -11.908 -2.862 14.334 1.00 88.19 105 LEU A N 1
ATOM 801 C CA . LEU A 1 105 ? -11.535 -4.191 14.806 1.00 88.19 105 LEU A CA 1
ATOM 802 C C . LEU A 1 105 ? -11.433 -4.206 16.337 1.00 88.19 105 LEU A C 1
ATOM 804 O O . LEU A 1 105 ? -10.957 -3.232 16.926 1.00 88.19 105 LEU A O 1
ATOM 808 N N . PRO A 1 106 ? -11.836 -5.294 17.008 1.00 89.94 106 PRO A N 1
ATOM 809 C CA . PRO A 1 106 ? -11.539 -5.462 18.425 1.00 89.94 106 PRO A CA 1
ATOM 810 C C . PRO A 1 106 ? -10.020 -5.569 18.638 1.00 89.94 106 PRO A C 1
ATOM 812 O O . PRO A 1 106 ? -9.286 -5.985 17.740 1.00 89.94 106 PRO A O 1
ATOM 815 N N . LEU A 1 107 ? -9.537 -5.210 19.835 1.00 90.12 107 LEU A N 1
ATOM 816 C CA . LEU A 1 107 ? -8.099 -5.217 20.153 1.00 90.12 107 LEU A CA 1
ATOM 817 C C . LEU A 1 107 ? -7.442 -6.589 19.905 1.00 90.12 107 LEU A C 1
ATOM 819 O O . LEU A 1 107 ? -6.309 -6.643 19.427 1.00 90.12 107 LEU A O 1
ATOM 823 N N . SER A 1 108 ? -8.169 -7.686 20.157 1.00 89.50 108 SER A N 1
ATOM 824 C CA . SER A 1 108 ? -7.717 -9.063 19.901 1.00 89.50 108 SER A CA 1
ATOM 825 C C . SER A 1 108 ? -7.362 -9.328 18.438 1.00 89.50 108 SER A C 1
ATOM 827 O O . SER A 1 108 ? -6.482 -10.138 18.155 1.00 89.50 108 SER A O 1
ATOM 829 N N . ASP A 1 109 ? -8.012 -8.618 17.516 1.00 91.12 109 ASP A N 1
ATOM 830 C CA . ASP A 1 109 ? -7.958 -8.895 16.081 1.00 91.12 109 ASP A CA 1
ATOM 831 C C . ASP A 1 109 ? -7.086 -7.879 15.336 1.00 91.12 109 ASP A C 1
ATOM 833 O O . ASP A 1 109 ? -6.918 -7.966 14.119 1.00 91.12 109 ASP A O 1
ATOM 837 N N . LEU A 1 110 ? -6.472 -6.921 16.041 1.00 89.81 110 LEU A N 1
ATOM 838 C CA . LEU A 1 110 ? -5.596 -5.922 15.423 1.00 89.81 110 LEU A CA 1
ATOM 839 C C . LEU A 1 110 ? -4.398 -6.549 14.698 1.00 89.81 110 LEU A C 1
ATOM 841 O O . LEU A 1 110 ? -3.891 -5.970 13.740 1.00 89.81 110 LEU A O 1
ATOM 845 N N . GLN A 1 111 ? -3.994 -7.769 15.058 1.00 87.94 111 GLN A N 1
ATOM 846 C CA . GLN A 1 111 ? -2.973 -8.523 14.323 1.00 87.94 111 GLN A CA 1
ATOM 847 C C . GLN A 1 111 ? -3.332 -8.773 12.850 1.00 87.94 111 GLN A C 1
ATOM 849 O O . GLN A 1 111 ? -2.437 -8.916 12.017 1.00 87.94 111 GLN A O 1
ATOM 854 N N . LEU A 1 112 ? -4.619 -8.762 12.488 1.00 89.19 112 LEU A N 1
ATOM 855 C CA . LEU A 1 112 ? -5.049 -8.871 11.092 1.00 89.19 112 LEU A CA 1
ATOM 856 C C . LEU A 1 112 ? -4.530 -7.711 10.237 1.00 89.19 112 LEU A C 1
ATOM 858 O O . LEU A 1 112 ? -4.267 -7.899 9.052 1.00 89.19 112 LEU A O 1
ATOM 862 N N . VAL A 1 113 ? -4.310 -6.533 10.825 1.00 92.31 113 VAL A N 1
ATOM 863 C CA . VAL A 1 113 ? -3.729 -5.375 10.127 1.00 92.31 113 VAL A CA 1
ATOM 864 C C . VAL A 1 113 ? -2.273 -5.634 9.740 1.00 92.31 113 VAL A C 1
ATOM 866 O O . VAL A 1 113 ? -1.843 -5.231 8.660 1.00 92.31 113 VAL A O 1
ATOM 869 N N . ALA A 1 114 ? -1.526 -6.361 10.574 1.00 90.69 114 ALA A N 1
ATOM 870 C CA . ALA A 1 114 ? -0.168 -6.782 10.250 1.00 90.69 114 ALA A CA 1
ATOM 871 C C . ALA A 1 114 ? -0.155 -7.715 9.032 1.00 90.69 114 ALA A C 1
ATOM 873 O O . ALA A 1 114 ? 0.549 -7.462 8.051 1.00 90.69 114 ALA A O 1
ATOM 874 N N . ALA A 1 115 ? -0.987 -8.761 9.062 1.00 90.19 115 ALA A N 1
ATOM 875 C CA . ALA A 1 115 ? -1.128 -9.704 7.954 1.00 90.19 115 ALA A CA 1
ATOM 876 C C . ALA A 1 115 ? -1.591 -9.005 6.665 1.00 90.19 115 ALA A C 1
ATOM 878 O O . ALA A 1 115 ? -1.056 -9.259 5.583 1.00 90.19 115 ALA A O 1
ATOM 879 N N . TYR A 1 116 ? -2.538 -8.077 6.784 1.00 93.12 116 TYR A N 1
ATOM 880 C CA . TYR A 1 116 ? -3.039 -7.258 5.686 1.00 93.12 116 TYR A CA 1
ATOM 881 C C . TYR A 1 116 ? -1.947 -6.371 5.072 1.00 93.12 116 TYR A C 1
ATOM 883 O O . TYR A 1 116 ? -1.775 -6.365 3.854 1.00 93.12 116 TYR A O 1
ATOM 891 N N . SER A 1 117 ? -1.145 -5.695 5.901 1.00 94.75 117 SER A N 1
ATOM 892 C CA . SER A 1 117 ? -0.008 -4.875 5.464 1.00 94.75 117 SER A CA 1
ATOM 893 C C . SER A 1 117 ? 1.043 -5.683 4.705 1.00 94.75 117 SER A C 1
ATOM 895 O O . SER A 1 117 ? 1.460 -5.304 3.607 1.00 94.75 117 SER A O 1
ATOM 897 N N . LEU A 1 118 ? 1.416 -6.854 5.226 1.00 93.25 118 LEU A N 1
ATOM 898 C CA . LEU A 1 118 ? 2.360 -7.746 4.552 1.00 93.25 118 LEU A CA 1
ATOM 899 C C . LEU A 1 118 ? 1.797 -8.282 3.230 1.00 93.25 118 LEU A C 1
ATOM 901 O O . LEU A 1 118 ? 2.512 -8.303 2.228 1.00 93.25 118 LEU A O 1
ATOM 905 N N . THR A 1 119 ? 0.515 -8.651 3.199 1.00 92.44 119 THR A N 1
ATOM 906 C CA . THR A 1 119 ? -0.164 -9.117 1.979 1.00 92.44 119 THR A CA 1
ATOM 907 C C . THR A 1 119 ? -0.193 -8.023 0.913 1.00 92.44 119 THR A C 1
ATOM 909 O O . THR A 1 119 ? 0.123 -8.283 -0.251 1.00 92.44 119 THR A O 1
ATOM 912 N N . TRP A 1 120 ? -0.483 -6.779 1.304 1.00 95.44 120 TRP A N 1
ATOM 913 C CA . TRP A 1 120 ? -0.432 -5.634 0.398 1.00 95.44 120 TRP A CA 1
ATOM 914 C C . TRP A 1 120 ? 0.976 -5.436 -0.172 1.00 95.44 120 TRP A C 1
ATOM 916 O O . TRP A 1 120 ? 1.125 -5.292 -1.387 1.00 95.44 120 TRP A O 1
ATOM 926 N N . CYS A 1 121 ? 2.014 -5.508 0.668 1.00 95.88 121 CYS A N 1
ATOM 927 C CA . CYS A 1 121 ? 3.408 -5.423 0.230 1.00 95.88 121 CYS A CA 1
ATOM 928 C C . CYS A 1 121 ? 3.767 -6.521 -0.780 1.00 95.88 121 CYS A C 1
ATOM 930 O O . CYS A 1 121 ? 4.346 -6.223 -1.825 1.00 95.88 121 CYS A O 1
ATOM 932 N N . MET A 1 122 ? 3.389 -7.775 -0.517 1.00 94.69 122 MET A N 1
ATOM 933 C CA . MET A 1 122 ? 3.617 -8.890 -1.445 1.00 94.69 122 MET A CA 1
ATOM 934 C C . MET A 1 122 ? 2.896 -8.669 -2.777 1.00 94.69 122 MET A C 1
ATOM 936 O O . MET A 1 122 ? 3.504 -8.809 -3.839 1.00 94.69 122 MET A O 1
ATOM 940 N N . GLY A 1 123 ? 1.626 -8.257 -2.737 1.00 95.50 123 GLY A N 1
ATOM 941 C CA . GLY A 1 123 ? 0.854 -7.942 -3.938 1.00 95.50 123 GLY A CA 1
ATOM 942 C C . GLY A 1 123 ? 1.473 -6.808 -4.752 1.00 95.50 123 GLY A C 1
ATOM 943 O O . GLY A 1 123 ? 1.497 -6.873 -5.980 1.00 95.50 123 GLY A O 1
ATOM 944 N N . ARG A 1 124 ? 2.045 -5.797 -4.092 1.00 95.75 124 ARG A N 1
ATOM 945 C CA . ARG A 1 124 ? 2.709 -4.668 -4.756 1.00 95.75 124 ARG A CA 1
ATOM 946 C C . ARG A 1 124 ? 4.069 -5.026 -5.334 1.00 95.75 124 ARG A C 1
ATOM 948 O O . ARG A 1 124 ? 4.354 -4.623 -6.458 1.00 95.75 124 ARG A O 1
ATOM 955 N N . LEU A 1 125 ? 4.869 -5.824 -4.634 1.00 95.31 125 LEU A N 1
ATOM 956 C CA . LEU A 1 125 ? 6.106 -6.375 -5.189 1.00 95.31 125 LEU A CA 1
ATOM 957 C C . LEU A 1 125 ? 5.814 -7.214 -6.437 1.00 95.31 125 LEU A C 1
ATOM 959 O O . LEU A 1 125 ? 6.449 -7.010 -7.471 1.00 95.31 125 LEU A O 1
ATOM 963 N N . LEU A 1 126 ? 4.803 -8.086 -6.370 1.00 95.81 126 LEU A N 1
ATOM 964 C CA . LEU A 1 126 ? 4.363 -8.885 -7.511 1.00 95.81 126 LEU A CA 1
ATOM 965 C C . LEU A 1 126 ? 3.855 -7.999 -8.654 1.00 95.81 126 LEU A C 1
ATOM 967 O O . LEU A 1 126 ? 4.229 -8.216 -9.801 1.00 95.81 126 LEU A O 1
ATOM 971 N N . TYR A 1 127 ? 3.062 -6.967 -8.352 1.00 96.25 127 TYR A N 1
ATOM 972 C CA . TYR A 1 127 ? 2.587 -5.998 -9.342 1.00 96.25 127 TYR A CA 1
ATOM 973 C C . TYR A 1 127 ? 3.751 -5.333 -10.079 1.00 96.25 127 TYR A C 1
ATOM 975 O O . TYR A 1 127 ? 3.773 -5.356 -11.306 1.00 96.25 127 TYR A O 1
ATOM 983 N N . VAL A 1 128 ? 4.728 -4.782 -9.354 1.00 94.94 128 VAL A N 1
ATOM 984 C CA . VAL A 1 128 ? 5.874 -4.080 -9.950 1.00 94.94 128 VAL A CA 1
ATOM 985 C C . VAL A 1 128 ? 6.742 -5.041 -10.761 1.00 94.94 128 VAL A C 1
ATOM 987 O O . VAL A 1 128 ? 7.081 -4.728 -11.902 1.00 94.94 128 VAL A O 1
ATOM 990 N N . ALA A 1 129 ? 7.056 -6.222 -10.221 1.00 93.94 129 ALA A N 1
ATOM 991 C CA . ALA A 1 129 ? 7.871 -7.226 -10.904 1.00 93.94 129 ALA A CA 1
ATOM 992 C C . ALA A 1 129 ? 7.197 -7.737 -12.187 1.00 93.94 129 ALA A C 1
ATOM 994 O O . ALA A 1 129 ? 7.814 -7.747 -13.254 1.00 93.94 129 ALA A O 1
ATOM 995 N N . CYS A 1 130 ? 5.913 -8.101 -12.109 1.00 94.38 130 CYS A N 1
ATOM 996 C CA . CYS A 1 130 ? 5.142 -8.516 -13.273 1.00 94.38 130 CYS A CA 1
ATOM 997 C C . CYS A 1 130 ? 5.035 -7.382 -14.287 1.00 94.38 130 CYS A C 1
ATOM 999 O O . CYS A 1 130 ? 5.277 -7.622 -15.460 1.00 94.38 130 CYS A O 1
ATOM 1001 N N . TYR A 1 131 ? 4.744 -6.152 -13.858 1.00 92.81 131 TYR A N 1
ATOM 1002 C CA . TYR A 1 131 ? 4.570 -5.022 -14.767 1.00 92.81 131 TYR A CA 1
ATOM 1003 C C . TYR A 1 131 ? 5.866 -4.638 -15.497 1.00 92.81 131 TYR A C 1
ATOM 1005 O O . TYR A 1 131 ? 5.832 -4.294 -16.682 1.00 92.81 131 TYR A O 1
ATOM 1013 N N . ALA A 1 132 ? 7.012 -4.768 -14.822 1.00 90.56 132 ALA A N 1
ATOM 1014 C CA . ALA A 1 132 ? 8.328 -4.634 -15.435 1.00 90.56 132 ALA A CA 1
ATOM 1015 C C . ALA A 1 132 ? 8.571 -5.724 -16.495 1.00 90.56 132 ALA A C 1
ATOM 1017 O O . ALA A 1 132 ? 8.971 -5.401 -17.614 1.00 90.56 132 ALA A O 1
ATOM 1018 N N . ALA A 1 133 ? 8.268 -6.988 -16.176 1.00 91.31 133 ALA A N 1
ATOM 1019 C CA . ALA A 1 133 ? 8.434 -8.110 -17.096 1.00 91.31 133 ALA A CA 1
ATOM 1020 C C . ALA A 1 133 ? 7.481 -8.020 -18.301 1.00 91.31 133 ALA A C 1
ATOM 1022 O O . ALA A 1 133 ? 7.923 -7.947 -19.448 1.00 91.31 133 ALA A O 1
ATOM 1023 N N . ARG A 1 134 ? 6.166 -8.001 -18.057 1.00 90.56 134 ARG A N 1
ATOM 1024 C CA . ARG A 1 134 ? 5.115 -7.917 -19.076 1.00 90.56 134 ARG A CA 1
ATOM 1025 C C . ARG A 1 134 ? 3.855 -7.238 -18.535 1.00 90.56 134 ARG A C 1
ATOM 1027 O O . ARG A 1 134 ? 3.366 -7.552 -17.452 1.00 90.56 134 ARG A O 1
ATOM 1034 N N . GLU A 1 135 ? 3.284 -6.328 -19.318 1.00 89.38 135 GLU A N 1
ATOM 1035 C CA . GLU A 1 135 ? 2.184 -5.486 -18.836 1.00 89.38 135 GLU A CA 1
ATOM 1036 C C . GLU A 1 135 ? 0.892 -6.250 -18.530 1.00 89.38 135 GLU A C 1
ATOM 1038 O O . GLU A 1 135 ? 0.132 -5.853 -17.647 1.00 89.38 135 GLU A O 1
ATOM 1043 N N . ASP A 1 136 ? 0.663 -7.363 -19.217 1.00 91.94 136 ASP A N 1
ATOM 1044 C CA . ASP A 1 136 ? -0.496 -8.237 -19.054 1.00 91.94 136 ASP A CA 1
ATOM 1045 C C . ASP A 1 136 ? -0.470 -9.038 -17.744 1.00 91.94 136 ASP A C 1
ATOM 1047 O O . ASP A 1 136 ? -1.521 -9.358 -17.192 1.00 91.94 136 ASP A O 1
ATOM 1051 N N . LEU A 1 137 ? 0.713 -9.294 -17.178 1.00 92.56 137 LEU A N 1
ATOM 1052 C CA . LEU A 1 137 ? 0.862 -10.081 -15.949 1.00 92.56 137 LEU A CA 1
ATOM 1053 C C . LEU A 1 137 ? 0.608 -9.277 -14.665 1.00 92.56 137 LEU A C 1
ATOM 1055 O O . LEU A 1 137 ? 0.495 -9.853 -13.583 1.00 92.56 137 LEU A O 1
ATOM 1059 N N . ARG A 1 138 ? 0.485 -7.946 -14.752 1.00 91.50 138 ARG A N 1
ATOM 1060 C CA . ARG A 1 138 ? 0.308 -7.068 -13.577 1.00 91.50 138 ARG A CA 1
ATOM 1061 C C . ARG A 1 138 ? -0.985 -7.335 -12.795 1.00 91.50 138 ARG A C 1
ATOM 1063 O O . ARG A 1 138 ? -1.081 -6.969 -11.625 1.00 91.50 138 ARG A O 1
ATOM 1070 N N . GLY A 1 139 ? -1.975 -7.969 -13.433 1.00 91.56 139 GLY A N 1
ATOM 1071 C CA . GLY A 1 139 ? -3.289 -8.251 -12.852 1.00 91.56 139 GLY A CA 1
ATOM 1072 C C . GLY A 1 139 ? -3.226 -9.067 -11.559 1.00 91.56 139 GLY A C 1
ATOM 1073 O O . GLY A 1 139 ? -3.955 -8.761 -10.620 1.00 91.56 139 GLY A O 1
ATOM 1074 N N . PHE A 1 140 ? -2.301 -10.025 -11.456 1.00 89.88 140 PHE A N 1
ATOM 1075 C CA . PHE A 1 140 ? -2.149 -10.851 -10.252 1.00 89.88 140 PHE A CA 1
ATOM 1076 C C . PHE A 1 140 ? -1.762 -10.023 -9.021 1.00 89.88 140 PHE A C 1
ATOM 1078 O O . PHE A 1 140 ? -2.368 -10.158 -7.958 1.00 89.88 140 PHE A O 1
ATOM 1085 N N . GLY A 1 141 ? -0.802 -9.106 -9.172 1.00 90.62 141 GLY A N 1
ATOM 1086 C CA . GLY A 1 141 ? -0.408 -8.201 -8.091 1.00 90.62 141 GLY A CA 1
ATOM 1087 C C . GLY A 1 141 ? -1.504 -7.194 -7.724 1.00 90.62 141 GLY A C 1
ATOM 1088 O O . GLY A 1 141 ? -1.689 -6.873 -6.546 1.00 90.62 141 GLY A O 1
ATOM 1089 N N . LEU A 1 142 ? -2.288 -6.741 -8.711 1.00 91.06 142 LEU A N 1
ATOM 1090 C CA . LEU A 1 142 ? -3.467 -5.906 -8.459 1.00 91.06 142 LEU A CA 1
ATOM 1091 C C . LEU A 1 142 ? -4.529 -6.668 -7.664 1.00 91.06 142 LEU A C 1
ATOM 1093 O O . LEU A 1 142 ? -5.030 -6.132 -6.684 1.00 91.06 142 LEU A O 1
ATOM 1097 N N . MET A 1 143 ? -4.837 -7.917 -8.010 1.00 90.69 143 MET A N 1
ATOM 1098 C CA . MET A 1 143 ? -5.795 -8.720 -7.243 1.00 90.69 143 MET A CA 1
ATOM 1099 C C . MET A 1 143 ? -5.331 -8.942 -5.801 1.00 90.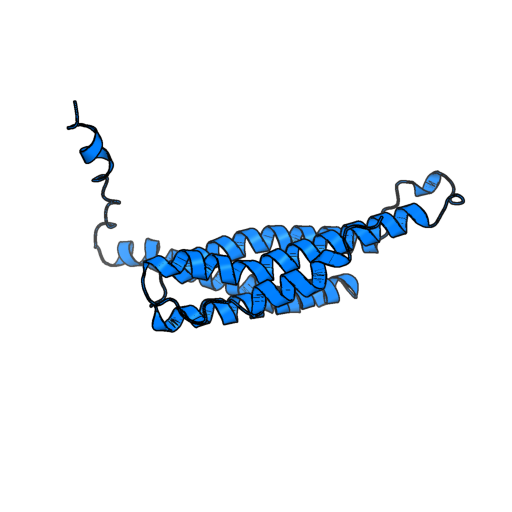69 143 MET A C 1
ATOM 1101 O O . MET A 1 143 ? -6.128 -8.806 -4.883 1.00 90.69 143 MET A O 1
ATOM 1105 N N . LEU A 1 144 ? -4.044 -9.211 -5.570 1.00 89.56 144 LEU A N 1
ATOM 1106 C CA . LEU A 1 144 ? -3.544 -9.480 -4.218 1.00 89.56 144 LEU A CA 1
ATOM 1107 C C . LEU A 1 144 ? -3.455 -8.229 -3.324 1.00 89.56 144 LEU A C 1
ATOM 1109 O O . LEU A 1 144 ? -3.433 -8.359 -2.107 1.00 89.56 144 LEU A O 1
ATOM 1113 N N . SER A 1 145 ? -3.416 -7.021 -3.896 1.00 90.00 145 SER A N 1
ATOM 1114 C CA . SER A 1 145 ? -3.285 -5.772 -3.124 1.00 90.00 145 SER A CA 1
ATOM 1115 C C . SER A 1 145 ? -4.514 -4.860 -3.202 1.00 90.00 145 SER A C 1
ATOM 1117 O O . SER A 1 145 ? -5.012 -4.398 -2.183 1.00 90.00 145 SER A O 1
ATOM 1119 N N . HIS A 1 146 ? -5.024 -4.583 -4.402 1.00 88.06 146 HIS A N 1
ATOM 1120 C CA . HIS A 1 146 ? -6.101 -3.621 -4.640 1.00 88.06 146 HIS A CA 1
ATOM 1121 C C . HIS A 1 146 ? -7.487 -4.166 -4.275 1.00 88.06 146 HIS A C 1
ATOM 1123 O O . HIS A 1 146 ? -8.301 -3.437 -3.711 1.00 88.06 146 HIS A O 1
ATOM 1129 N N . PHE A 1 147 ? -7.758 -5.440 -4.573 1.00 87.44 147 PHE A N 1
ATOM 1130 C CA . PHE A 1 147 ? -9.063 -6.053 -4.301 1.00 87.44 147 PHE A CA 1
ATOM 1131 C C . PHE A 1 147 ? -9.434 -5.952 -2.817 1.00 87.44 147 PHE A C 1
ATOM 1133 O O . PHE A 1 147 ? -10.529 -5.504 -2.480 1.00 87.44 147 PHE A O 1
ATOM 1140 N N . TRP A 1 148 ? -8.495 -6.291 -1.933 1.00 84.94 148 TRP A N 1
ATOM 1141 C CA . TRP A 1 148 ? -8.725 -6.274 -0.492 1.00 84.94 148 TRP A CA 1
ATOM 1142 C C . TRP A 1 148 ? -8.955 -4.866 0.055 1.00 84.94 148 TRP A C 1
ATOM 1144 O O . TRP A 1 148 ? -9.881 -4.685 0.841 1.00 84.94 148 TRP A O 1
ATOM 1154 N N . ASN A 1 149 ? -8.213 -3.861 -0.431 1.00 87.06 149 ASN A N 1
ATOM 1155 C CA . ASN A 1 149 ? -8.472 -2.459 -0.089 1.00 87.06 149 ASN A CA 1
ATOM 1156 C C . ASN A 1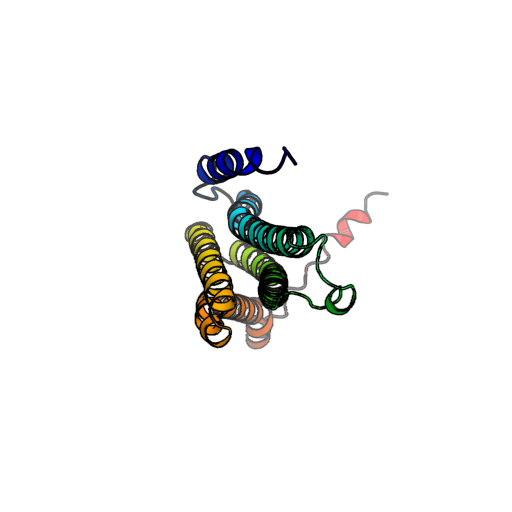 149 ? -9.929 -2.081 -0.377 1.00 87.06 149 ASN A C 1
ATOM 1158 O O . ASN A 1 149 ? -10.614 -1.543 0.491 1.00 87.06 149 ASN A O 1
ATOM 1162 N N . ASN A 1 150 ? -10.423 -2.405 -1.575 1.00 85.06 150 ASN A N 1
ATOM 1163 C CA . ASN A 1 150 ? -11.795 -2.080 -1.956 1.00 85.06 150 ASN A CA 1
ATOM 1164 C C . ASN A 1 150 ? -12.817 -2.812 -1.079 1.00 85.06 150 ASN A C 1
ATOM 1166 O O . ASN A 1 150 ? -13.791 -2.198 -0.654 1.00 85.06 150 ASN A O 1
ATOM 1170 N N . MET A 1 151 ? -12.589 -4.092 -0.765 1.00 85.75 151 MET A N 1
ATOM 1171 C CA . MET A 1 151 ? -13.490 -4.855 0.107 1.00 85.75 151 MET A CA 1
ATOM 1172 C C . MET A 1 151 ? -13.557 -4.266 1.519 1.00 85.75 151 MET A C 1
ATOM 1174 O O . MET A 1 151 ? -14.646 -4.137 2.078 1.00 85.75 151 MET A O 1
ATOM 1178 N N . VAL A 1 152 ? -12.421 -3.848 2.081 1.00 84.75 152 VAL A N 1
ATOM 1179 C CA . VAL A 1 152 ? -12.365 -3.207 3.402 1.00 84.75 152 VAL A CA 1
ATOM 1180 C C . VAL A 1 152 ? -13.082 -1.857 3.390 1.00 84.75 152 VAL A C 1
ATOM 1182 O O . VAL A 1 152 ? -13.907 -1.617 4.271 1.00 84.75 152 VAL A O 1
ATOM 1185 N N . VAL A 1 153 ? -12.839 -0.997 2.387 1.00 83.06 153 VAL A N 1
ATOM 1186 C CA . VAL A 1 153 ? -13.557 0.289 2.259 1.00 83.06 153 VAL A CA 1
ATOM 1187 C C . VAL A 1 153 ? -15.060 0.056 2.154 1.00 83.06 153 VAL A C 1
ATOM 1189 O O . VAL A 1 153 ? -15.821 0.670 2.897 1.00 83.06 153 VAL A O 1
ATOM 1192 N N . LEU A 1 154 ? -15.497 -0.831 1.258 1.00 84.19 154 LEU A N 1
ATOM 1193 C CA . LEU A 1 154 ? -16.918 -1.113 1.048 1.00 84.19 154 LEU A CA 1
ATOM 1194 C C . LEU A 1 154 ? -17.573 -1.649 2.320 1.00 84.19 154 LEU A C 1
ATOM 1196 O O . LEU A 1 154 ? -18.662 -1.204 2.679 1.00 84.19 154 LEU A O 1
ATOM 1200 N N . THR A 1 155 ? -16.893 -2.546 3.036 1.00 83.12 155 THR A N 1
ATOM 1201 C CA . THR A 1 155 ? -17.373 -3.075 4.318 1.00 83.12 155 THR A CA 1
ATOM 1202 C C . THR A 1 155 ? -17.498 -1.958 5.349 1.00 83.12 155 THR A C 1
ATOM 1204 O O . THR A 1 155 ? -18.548 -1.812 5.971 1.00 83.12 155 THR A O 1
ATOM 1207 N N . TRP A 1 156 ? -16.474 -1.113 5.488 1.00 82.88 156 TRP A N 1
ATOM 1208 C CA . TRP A 1 156 ? -16.489 0.001 6.435 1.00 82.88 156 TRP A CA 1
ATOM 1209 C C . TRP A 1 156 ? -17.604 1.008 6.128 1.00 82.88 156 TRP A C 1
ATOM 1211 O O . TRP A 1 156 ? -18.351 1.384 7.032 1.00 82.88 156 TRP A O 1
ATOM 1221 N N . VAL A 1 157 ? -17.769 1.399 4.860 1.00 81.88 157 VAL A N 1
ATOM 1222 C CA . VAL A 1 157 ? -18.845 2.306 4.427 1.00 81.88 157 VAL A CA 1
ATOM 1223 C C . VAL A 1 157 ? -20.216 1.687 4.705 1.00 81.88 157 VAL A C 1
ATOM 1225 O O . VAL A 1 157 ? -21.102 2.354 5.237 1.00 81.88 157 VAL A O 1
ATOM 1228 N N . THR A 1 158 ? -20.388 0.399 4.401 1.00 83.06 158 THR A N 1
ATOM 1229 C CA . THR A 1 158 ? -21.657 -0.310 4.611 1.00 83.06 158 THR A CA 1
ATOM 1230 C C . THR A 1 158 ? -22.025 -0.363 6.093 1.00 83.06 158 THR A C 1
ATOM 1232 O O . THR A 1 158 ? -23.157 -0.045 6.454 1.00 83.06 158 THR A O 1
ATOM 1235 N N . LEU A 1 159 ? -21.072 -0.703 6.964 1.00 79.81 159 LEU A N 1
ATOM 1236 C CA . LEU A 1 159 ? -21.313 -0.822 8.403 1.00 79.81 159 LEU A CA 1
ATOM 1237 C C . LEU A 1 159 ? -21.595 0.528 9.075 1.00 79.81 159 LEU A C 1
ATOM 1239 O O . LEU A 1 159 ? -22.451 0.592 9.952 1.00 79.81 159 LEU A O 1
ATOM 1243 N N . ASN A 1 160 ? -20.914 1.602 8.661 1.00 78.56 160 ASN A N 1
ATOM 1244 C CA . ASN A 1 160 ? -21.021 2.903 9.332 1.00 78.56 160 ASN A CA 1
ATOM 1245 C C . ASN A 1 160 ? -22.115 3.815 8.763 1.00 78.56 160 ASN A C 1
ATOM 1247 O O . ASN A 1 160 ? -22.651 4.639 9.499 1.00 78.56 160 ASN A O 1
ATOM 1251 N N . PHE A 1 161 ? -22.456 3.690 7.478 1.00 78.88 161 PHE A N 1
ATOM 1252 C CA . PHE A 1 161 ? -23.406 4.602 6.826 1.00 78.88 161 PHE A CA 1
ATOM 1253 C C . PHE A 1 161 ? -24.678 3.905 6.354 1.00 78.88 161 PHE A C 1
ATOM 1255 O O . PHE A 1 161 ? -25.769 4.436 6.554 1.00 78.88 161 PHE A O 1
ATOM 1262 N N . ALA A 1 162 ? -24.570 2.717 5.752 1.00 76.94 162 ALA A N 1
ATOM 1263 C CA . ALA A 1 162 ? -25.741 2.040 5.198 1.00 76.94 162 ALA A CA 1
ATOM 1264 C C . ALA A 1 162 ? -26.573 1.348 6.288 1.00 76.94 162 ALA A C 1
ATOM 1266 O O . ALA A 1 162 ? -27.791 1.513 6.331 1.00 76.94 162 ALA A O 1
ATOM 1267 N N . LEU A 1 163 ? -25.933 0.618 7.206 1.00 74.44 163 LEU A N 1
ATOM 1268 C CA . LEU A 1 163 ? -26.641 -0.182 8.209 1.00 74.44 163 LEU A CA 1
ATOM 1269 C C . LEU A 1 163 ? -27.494 0.649 9.192 1.00 74.44 163 LEU A C 1
ATOM 1271 O O . LEU A 1 163 ? -28.655 0.290 9.393 1.00 74.44 163 LEU A O 1
ATOM 1275 N N . PRO A 1 164 ? -26.996 1.766 9.766 1.00 72.25 164 PRO A N 1
ATOM 1276 C CA . PRO A 1 164 ? -27.786 2.575 10.699 1.00 72.25 164 PRO A CA 1
ATOM 1277 C C . PRO A 1 164 ? -29.047 3.156 10.047 1.00 72.25 164 PRO A C 1
ATOM 1279 O O . PRO A 1 164 ? -30.112 3.180 10.656 1.00 72.25 164 PRO A O 1
ATOM 1282 N N . SER A 1 165 ? -28.958 3.531 8.765 1.00 68.00 165 SER A N 1
ATOM 1283 C CA . SER A 1 165 ? -30.100 4.061 8.010 1.00 68.00 165 SER A CA 1
ATOM 1284 C C . SER A 1 165 ? -31.246 3.052 7.847 1.00 68.00 165 SER A C 1
ATOM 1286 O O . SER A 1 165 ? -32.408 3.446 7.777 1.00 68.00 165 SER A O 1
ATOM 1288 N N . LEU A 1 166 ? -30.933 1.752 7.843 1.00 68.69 166 LEU A N 1
ATOM 1289 C CA . LEU A 1 166 ? -31.910 0.671 7.700 1.00 68.69 166 LEU A CA 1
ATOM 1290 C C . LEU A 1 166 ? -32.558 0.271 9.030 1.00 68.69 166 LEU A C 1
ATOM 1292 O O . LEU A 1 166 ? -33.658 -0.273 9.035 1.00 68.69 166 LEU A O 1
ATOM 1296 N N . GLN A 1 167 ? -31.895 0.534 10.157 1.00 73.38 167 GLN A N 1
ATOM 1297 C CA . GLN A 1 167 ? -32.379 0.144 11.484 1.00 73.38 167 GLN A CA 1
ATOM 1298 C C . GLN A 1 167 ? -33.350 1.161 12.101 1.00 73.38 167 GLN A C 1
ATOM 1300 O O . GLN A 1 167 ? -33.833 0.945 13.211 1.00 73.38 167 GLN A O 1
ATOM 1305 N N . GLY A 1 168 ? -33.638 2.275 11.417 1.00 65.25 168 GLY A N 1
ATOM 1306 C CA . GLY A 1 168 ? -34.475 3.352 11.957 1.00 65.25 168 GLY A CA 1
ATOM 1307 C C . GLY A 1 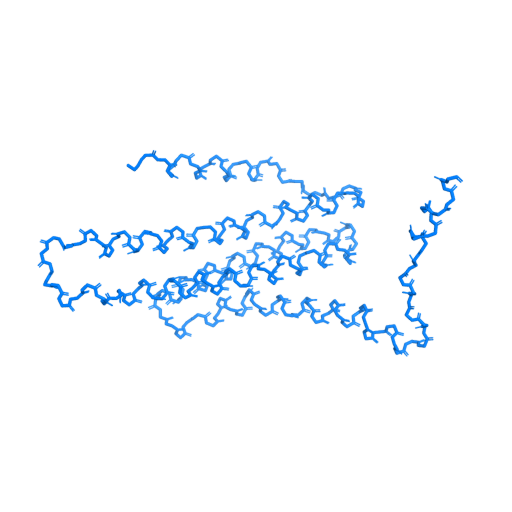168 ? -33.864 4.041 13.182 1.00 65.25 168 GLY A C 1
ATOM 1308 O O . GLY A 1 168 ? -34.501 4.903 13.787 1.00 65.25 168 GLY A O 1
ATOM 1309 N N . THR A 1 169 ? -32.630 3.689 13.551 1.00 58.81 169 THR A N 1
ATOM 1310 C CA . THR A 1 169 ? -31.844 4.431 14.520 1.00 58.81 169 THR A CA 1
ATOM 1311 C C . THR A 1 169 ? -31.430 5.733 13.842 1.00 58.81 169 THR A C 1
ATOM 1313 O O . THR A 1 169 ? -30.781 5.699 12.793 1.00 58.81 169 THR A O 1
ATOM 1316 N N . PRO A 1 170 ? -31.830 6.906 14.372 1.00 59.09 170 PRO A N 1
ATOM 1317 C CA . PRO A 1 170 ? -31.335 8.161 13.831 1.00 59.09 170 PRO A CA 1
ATOM 1318 C C . PRO A 1 170 ? -29.802 8.093 13.847 1.00 59.09 170 PRO A C 1
ATOM 1320 O O . PRO A 1 170 ? -29.249 7.600 14.838 1.00 59.09 170 PRO A O 1
ATOM 1323 N N . PRO A 1 171 ? -29.113 8.520 12.767 1.00 57.25 171 PRO A N 1
ATOM 1324 C CA . PRO A 1 171 ? -27.658 8.477 12.711 1.00 57.25 171 PRO A CA 1
ATOM 1325 C C . PRO A 1 171 ? -27.154 9.116 13.992 1.00 57.25 171 PRO A C 1
ATOM 1327 O O . PRO A 1 171 ? -27.605 10.217 14.316 1.00 57.25 171 PRO A O 1
ATOM 1330 N N . THR A 1 172 ? -26.310 8.399 14.747 1.00 56.75 172 THR A N 1
ATOM 1331 C CA . THR A 1 172 ? -25.700 8.914 15.974 1.00 56.75 172 THR A CA 1
ATOM 1332 C C . THR A 1 172 ? -25.155 10.277 15.625 1.00 56.75 172 THR A C 1
ATOM 1334 O O . THR A 1 172 ? -24.178 10.386 14.880 1.00 56.75 172 THR A O 1
ATOM 1337 N N . SER A 1 173 ? -25.871 11.311 16.060 1.00 48.41 173 SER A N 1
ATOM 1338 C CA . SER A 1 173 ? -25.512 12.674 15.760 1.00 48.41 173 SER A CA 1
ATOM 1339 C C . SER A 1 173 ? -24.097 12.803 16.278 1.00 48.41 173 SER A C 1
ATOM 1341 O O . SER A 1 173 ? -23.830 12.493 17.441 1.00 48.41 173 SER A O 1
ATOM 1343 N N . PHE A 1 174 ? -23.171 13.138 15.380 1.00 50.84 174 PHE A N 1
ATOM 1344 C CA . PHE A 1 174 ? -21.817 13.499 15.756 1.00 50.84 174 PHE A CA 1
ATOM 1345 C C . PHE A 1 174 ? -21.991 14.573 16.821 1.00 50.84 174 PHE A C 1
ATOM 1347 O O . PHE A 1 174 ? -22.411 15.689 16.514 1.00 50.84 174 PHE A O 1
ATOM 1354 N N . SER A 1 175 ? -21.845 14.178 18.085 1.00 45.75 175 SER A N 1
ATOM 1355 C CA . SER A 1 175 ? -22.220 15.014 19.208 1.00 45.75 175 SER A CA 1
ATOM 1356 C C . SER A 1 175 ? -21.316 16.227 19.134 1.00 45.75 175 SER A C 1
ATOM 1358 O O . SER A 1 175 ? -20.135 16.171 19.469 1.00 45.75 175 SER A O 1
ATOM 1360 N N . THR A 1 176 ? -21.878 17.352 18.712 1.00 50.31 176 THR A N 1
ATOM 1361 C CA . THR A 1 176 ? -21.282 18.687 18.754 1.00 50.31 176 THR A CA 1
ATOM 1362 C C . THR A 1 176 ? -21.046 19.155 20.199 1.00 50.31 176 THR A C 1
ATOM 1364 O O . THR A 1 176 ? -20.874 20.344 20.456 1.00 50.31 176 THR A O 1
ATOM 1367 N N . SER A 1 177 ? -20.959 18.241 21.175 1.00 46.66 177 SER A N 1
ATOM 1368 C CA . SER A 1 177 ? -20.644 18.537 22.574 1.00 46.66 177 SER A CA 1
ATOM 1369 C C . SER A 1 177 ? -19.201 19.003 22.804 1.00 46.66 177 SER A C 1
ATOM 1371 O O . SER A 1 177 ? -18.898 19.496 23.892 1.00 46.66 177 SER A O 1
ATOM 1373 N N . MET A 1 178 ? -18.317 18.952 21.796 1.00 48.59 178 MET A N 1
ATOM 1374 C CA . MET A 1 178 ? -17.049 19.698 21.850 1.00 48.59 178 MET A CA 1
ATOM 1375 C C . MET A 1 178 ? -17.202 21.194 21.527 1.00 48.59 178 MET A C 1
ATOM 1377 O O . MET A 1 178 ? -16.398 21.986 22.014 1.00 48.59 178 MET A O 1
ATOM 1381 N N . ALA A 1 179 ? -18.244 21.619 20.802 1.00 49.28 179 ALA A N 1
ATOM 1382 C CA . ALA A 1 179 ? -18.470 23.041 20.517 1.00 49.28 179 ALA A CA 1
ATOM 1383 C C . ALA A 1 179 ? -19.045 23.799 21.732 1.00 49.28 179 ALA A C 1
ATOM 1385 O O . ALA A 1 179 ? -18.746 24.973 21.933 1.00 49.28 179 ALA A O 1
ATOM 1386 N N . GLY A 1 180 ? -19.803 23.120 22.603 1.00 49.19 180 GLY A N 1
ATOM 1387 C CA . GLY A 1 180 ? -20.389 23.732 23.805 1.00 49.19 180 GLY A CA 1
ATOM 1388 C C . GLY A 1 180 ? -19.405 23.980 24.956 1.00 49.19 180 GLY A C 1
ATOM 1389 O O . GLY A 1 180 ? -19.676 24.802 25.828 1.00 49.19 180 GLY A O 1
ATOM 1390 N N . ARG A 1 181 ? -18.240 23.315 24.975 1.00 50.66 181 ARG A N 1
ATOM 1391 C CA . ARG A 1 181 ? -17.264 23.450 26.075 1.00 50.66 181 ARG A CA 1
ATOM 1392 C C . ARG A 1 181 ? -16.332 24.662 25.955 1.00 50.66 181 ARG A C 1
ATOM 1394 O O . ARG A 1 181 ? -15.674 25.005 26.934 1.00 50.66 181 ARG A O 1
ATOM 1401 N N . TRP A 1 182 ? -16.309 25.334 24.803 1.00 54.31 182 TRP A N 1
ATOM 1402 C CA . TRP A 1 182 ? -15.504 26.543 24.581 1.00 54.31 182 TRP A CA 1
ATOM 1403 C C . TRP A 1 182 ? -16.240 27.859 24.875 1.00 54.31 182 TRP A C 1
ATOM 1405 O O . TRP A 1 182 ? -15.586 28.884 25.046 1.00 54.31 182 TRP A O 1
ATOM 1415 N N . LEU A 1 183 ? -17.572 27.849 24.991 1.00 53.59 183 LEU A N 1
ATOM 1416 C CA . LEU A 1 183 ? -18.366 29.071 25.193 1.00 53.59 183 LEU A CA 1
ATOM 1417 C C . LEU A 1 183 ? -18.592 29.461 26.666 1.00 53.59 183 LEU A C 1
ATOM 1419 O O . LEU A 1 183 ? -19.082 30.553 26.921 1.00 53.59 183 LEU A O 1
ATOM 1423 N N . HIS A 1 184 ? -18.179 28.634 27.633 1.00 52.50 184 HIS A N 1
ATOM 1424 C CA . HIS A 1 184 ? -18.332 28.917 29.073 1.00 52.50 184 HIS A CA 1
ATOM 1425 C C . HIS A 1 184 ? -17.012 29.187 29.822 1.00 52.50 184 HIS A C 1
ATOM 1427 O O . HIS A 1 184 ? -16.961 29.095 31.045 1.00 52.50 184 HIS A O 1
ATOM 1433 N N . ARG A 1 185 ? -15.931 29.539 29.112 1.00 53.88 185 ARG A N 1
ATOM 1434 C CA . ARG A 1 185 ? -14.683 30.054 29.716 1.00 53.88 185 ARG A CA 1
ATOM 1435 C C . ARG A 1 185 ? -14.397 31.498 29.290 1.00 53.88 185 ARG A C 1
ATOM 1437 O O . ARG A 1 185 ? -13.322 31.789 28.767 1.00 53.88 185 ARG A O 1
ATOM 1444 N N . ARG A 1 186 ? -15.366 32.387 29.487 1.00 55.09 186 ARG A N 1
ATOM 1445 C CA . ARG A 1 186 ? -15.146 33.834 29.563 1.00 55.09 186 ARG A CA 1
ATOM 1446 C C . ARG A 1 186 ? -15.926 34.389 30.736 1.00 55.09 186 ARG A C 1
ATOM 1448 O O . ARG A 1 186 ? -17.067 33.914 30.920 1.00 55.09 186 ARG A O 1
#

Foldseek 3Di:
DPDPPVCPPVLVCVLPVDQPLFDPDLVCLVVNLVSLLVLLVVLLVVLVVVLVVLVVVVVPPDPPDPPVCVPVDDPLSVLSVVLSVVSVVLSVLLSVLSSLCSVPDDRVCNVVSNVLSVQQSVLSVQLSVLSSVPVVRNVSSCCSHVVVSVVSVVVSCCVQPVVCVVVPNDRPPPPCVVVVVVPPPD

Secondary structure (DSSP, 8-state):
--SSTTSHHHHHHHHHHS--SS--SGGGHHHHHHHHHHHHHHHHHHHHHHHHHHHHHHHHT-TTS-GGGTT---HHHHHHHHHHHHHHHHHHHHHHHHHHHHHHS-GGGTHHHHHHHHHHHHHHHHHHHHHHH-GGGGHHHHHHHHHHHHHHHHHHHIIIIIHHHHTTPPP----GGGTTTSTT--